Protein AF-U7P993-F1 (afdb_monomer_lite)

Structure (mmCIF, N/CA/C/O backbone):
data_AF-U7P993-F1
#
_entry.id   AF-U7P993-F1
#
loop_
_atom_site.group_PDB
_atom_site.id
_atom_site.type_symbol
_atom_site.label_atom_id
_atom_site.label_alt_id
_atom_site.label_comp_id
_atom_site.label_asym_id
_atom_site.label_entity_id
_atom_site.label_seq_id
_atom_s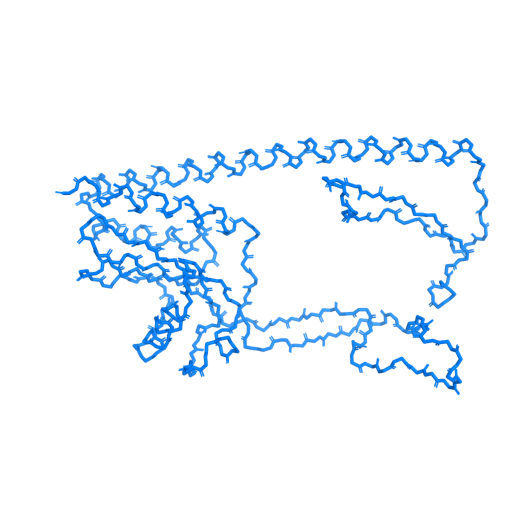ite.pdbx_PDB_ins_code
_atom_site.Cartn_x
_atom_site.Cartn_y
_atom_site.Cartn_z
_atom_site.occupancy
_atom_site.B_iso_or_equiv
_atom_site.auth_seq_id
_atom_site.auth_comp_id
_atom_site.auth_asym_id
_atom_site.auth_atom_id
_atom_site.pdbx_PDB_model_num
ATOM 1 N N . MET A 1 1 ? 17.058 -16.234 -29.313 1.00 62.31 1 MET A N 1
ATOM 2 C CA . MET A 1 1 ? 16.501 -15.032 -29.977 1.00 62.31 1 MET A CA 1
ATOM 3 C C . MET A 1 1 ? 15.860 -15.306 -31.339 1.00 62.31 1 MET A C 1
ATOM 5 O O . MET A 1 1 ? 15.025 -14.507 -31.740 1.00 62.31 1 MET A O 1
ATOM 9 N N . ALA A 1 2 ? 16.171 -16.419 -32.024 1.00 67.31 2 ALA A N 1
ATOM 10 C CA . ALA A 1 2 ? 15.581 -16.754 -33.329 1.00 67.31 2 ALA A CA 1
ATOM 11 C C . ALA A 1 2 ? 14.036 -16.749 -33.340 1.00 67.31 2 ALA A C 1
ATOM 13 O O . ALA A 1 2 ? 13.450 -16.190 -34.259 1.00 67.31 2 ALA A O 1
ATOM 14 N N . ASN A 1 3 ? 13.383 -17.243 -32.277 1.00 70.38 3 ASN A N 1
ATOM 15 C CA . ASN A 1 3 ? 11.916 -17.206 -32.131 1.00 70.38 3 ASN A CA 1
ATOM 16 C C . ASN A 1 3 ? 11.324 -15.778 -32.086 1.00 70.38 3 ASN A C 1
ATOM 18 O O . ASN A 1 3 ? 10.133 -15.614 -32.304 1.00 70.38 3 ASN A O 1
ATOM 22 N N . MET A 1 4 ? 12.137 -14.749 -31.810 1.00 72.81 4 MET A N 1
ATOM 23 C CA . MET A 1 4 ? 11.745 -13.328 -31.839 1.00 72.81 4 MET A CA 1
ATOM 24 C C . MET A 1 4 ? 12.150 -12.627 -33.148 1.00 72.81 4 MET A C 1
ATOM 26 O O . MET A 1 4 ? 11.989 -11.417 -33.270 1.00 72.81 4 MET A O 1
ATOM 30 N N . GLY A 1 5 ? 12.772 -13.338 -34.097 1.00 81.06 5 GLY A N 1
ATOM 31 C CA . GLY A 1 5 ? 13.334 -12.746 -35.317 1.00 81.06 5 GLY A CA 1
ATOM 32 C C . GLY A 1 5 ? 14.569 -11.859 -35.093 1.00 81.06 5 GLY A C 1
ATOM 33 O O . GLY A 1 5 ? 14.997 -11.153 -36.004 1.00 81.06 5 GLY A O 1
ATOM 34 N N . VAL A 1 6 ? 15.158 -11.871 -33.892 1.00 86.25 6 VAL A N 1
ATOM 35 C CA . VAL A 1 6 ? 16.318 -11.037 -33.545 1.00 86.25 6 VAL A CA 1
ATOM 36 C C . VAL A 1 6 ? 17.616 -11.768 -33.902 1.00 86.25 6 VAL A C 1
ATOM 38 O O . VAL A 1 6 ? 17.868 -12.875 -33.421 1.00 86.25 6 VAL A O 1
ATOM 41 N N . VAL A 1 7 ? 18.455 -11.130 -34.724 1.00 89.31 7 VAL A N 1
ATOM 42 C CA . VAL A 1 7 ? 19.709 -11.693 -35.273 1.00 89.31 7 VAL A CA 1
ATOM 43 C C . VAL A 1 7 ? 20.976 -11.105 -34.643 1.00 89.31 7 VAL A C 1
ATOM 45 O O . VAL A 1 7 ? 22.082 -11.566 -34.910 1.00 89.31 7 VAL A O 1
ATOM 48 N N . GLY A 1 8 ? 20.832 -10.094 -33.788 1.00 88.62 8 GLY A N 1
ATOM 49 C CA . GLY A 1 8 ? 21.903 -9.564 -32.949 1.00 88.62 8 GLY A CA 1
ATOM 50 C C . GLY A 1 8 ? 21.323 -8.774 -31.782 1.00 88.62 8 GLY A C 1
ATOM 51 O O . GLY A 1 8 ? 20.274 -8.149 -31.930 1.00 88.62 8 GLY A O 1
ATOM 52 N N . ALA A 1 9 ? 21.987 -8.799 -30.628 1.00 90.44 9 ALA A N 1
ATOM 53 C CA . ALA A 1 9 ? 21.578 -8.002 -29.478 1.00 90.44 9 ALA A CA 1
ATOM 54 C C . ALA A 1 9 ? 22.768 -7.516 -28.658 1.00 90.44 9 ALA A C 1
ATOM 56 O O . ALA A 1 9 ? 23.823 -8.150 -28.629 1.00 90.44 9 ALA A O 1
ATOM 57 N N . ILE A 1 10 ? 22.567 -6.382 -27.994 1.00 91.94 10 ILE A N 1
ATOM 58 C CA . ILE A 1 10 ? 23.474 -5.810 -27.000 1.00 91.94 10 ILE A CA 1
ATOM 59 C C . ILE A 1 10 ? 22.617 -5.391 -25.815 1.00 91.94 10 ILE A C 1
ATOM 61 O O . ILE A 1 10 ? 21.594 -4.739 -26.011 1.00 91.94 10 ILE A O 1
ATOM 65 N N . SER A 1 11 ? 23.054 -5.711 -24.603 1.00 92.56 11 SER A N 1
ATOM 66 C CA . SER A 1 11 ? 22.357 -5.318 -23.382 1.00 92.56 11 SER A CA 1
ATOM 67 C C . SER A 1 11 ? 23.296 -4.562 -22.454 1.00 92.56 11 SER A C 1
ATOM 69 O O . SER A 1 11 ? 24.445 -4.959 -22.267 1.00 92.56 11 SER A O 1
ATOM 71 N N . PHE A 1 12 ? 22.794 -3.479 -21.869 1.00 93.50 12 PHE A N 1
ATOM 72 C CA . PHE A 1 12 ? 23.490 -2.700 -20.853 1.00 93.50 12 PHE A CA 1
ATOM 73 C C . PHE A 1 12 ? 22.764 -2.860 -19.512 1.00 93.50 12 PHE A C 1
ATOM 75 O O . PHE A 1 12 ? 21.559 -2.594 -19.453 1.00 93.50 12 PHE A O 1
ATOM 82 N N . PRO A 1 13 ? 23.451 -3.294 -18.443 1.00 91.06 13 PRO A N 1
ATOM 83 C CA . PRO A 1 13 ? 22.846 -3.408 -17.124 1.00 91.06 13 PRO A CA 1
ATOM 84 C C . PRO A 1 13 ? 22.601 -2.039 -16.500 1.00 91.06 13 PRO A C 1
ATOM 86 O O . PRO A 1 13 ? 23.436 -1.142 -16.592 1.00 91.06 13 PRO A O 1
ATOM 89 N N . LEU A 1 14 ? 21.456 -1.906 -15.836 1.00 89.50 14 LEU A N 1
ATOM 90 C CA . LEU A 1 14 ? 21.142 -0.798 -14.945 1.00 89.50 14 LEU A CA 1
ATOM 91 C C . LEU A 1 14 ? 21.291 -1.296 -13.511 1.00 89.50 14 LEU A C 1
ATOM 93 O O . LEU A 1 14 ? 20.579 -2.214 -13.099 1.00 89.50 14 LEU A O 1
ATOM 97 N N . MET A 1 15 ? 22.204 -0.699 -12.749 1.00 85.88 15 MET A N 1
ATOM 98 C CA . MET A 1 15 ? 22.480 -1.115 -11.377 1.00 85.88 15 MET A CA 1
ATOM 99 C C . MET A 1 15 ? 21.834 -0.141 -10.382 1.00 85.88 15 MET A C 1
ATOM 101 O O . MET A 1 15 ? 21.796 1.071 -10.582 1.00 85.88 15 MET A O 1
ATOM 105 N N . THR A 1 16 ? 21.318 -0.649 -9.269 1.00 80.44 16 THR A N 1
ATOM 106 C CA . THR A 1 16 ? 20.854 0.168 -8.135 1.00 80.44 16 THR A CA 1
ATOM 107 C C . THR A 1 16 ? 21.278 -0.523 -6.851 1.00 80.44 16 THR A C 1
ATOM 109 O O . THR A 1 16 ? 21.033 -1.715 -6.704 1.00 80.44 16 THR A O 1
ATOM 112 N N . ALA A 1 17 ? 21.957 0.191 -5.946 1.00 80.31 17 ALA A N 1
ATOM 113 C CA . ALA A 1 17 ? 22.465 -0.369 -4.685 1.00 80.31 17 ALA A CA 1
ATOM 114 C C . ALA A 1 17 ? 23.205 -1.719 -4.860 1.00 80.31 17 ALA A C 1
ATOM 116 O O . ALA A 1 17 ? 22.974 -2.678 -4.130 1.00 80.31 17 ALA A O 1
ATOM 117 N N . ASN A 1 18 ? 24.074 -1.800 -5.876 1.00 83.06 18 ASN A N 1
ATOM 118 C CA . ASN A 1 18 ? 24.833 -3.003 -6.240 1.00 83.06 18 ASN A CA 1
ATOM 119 C C . ASN A 1 18 ? 23.986 -4.228 -6.662 1.00 83.06 18 ASN A C 1
ATOM 121 O O . ASN A 1 18 ? 24.484 -5.350 -6.682 1.00 83.06 18 ASN A O 1
ATOM 125 N N . ARG A 1 19 ? 22.717 -4.025 -7.036 1.00 86.00 19 ARG A N 1
ATOM 126 C CA . ARG A 1 19 ? 21.825 -5.047 -7.603 1.00 86.00 19 ARG A CA 1
ATOM 127 C C . ARG A 1 19 ? 21.421 -4.680 -9.029 1.00 86.00 19 ARG A C 1
ATOM 129 O O . ARG A 1 19 ? 21.311 -3.497 -9.354 1.00 86.00 19 ARG A O 1
ATOM 136 N N . LEU A 1 20 ? 21.198 -5.687 -9.876 1.00 88.50 20 LEU A N 1
ATOM 137 C CA . LEU A 1 20 ? 20.661 -5.487 -11.223 1.00 88.50 20 LEU A CA 1
ATOM 138 C C . LEU A 1 20 ? 19.201 -5.038 -11.108 1.00 88.50 20 LEU A C 1
ATOM 140 O O . LEU A 1 20 ? 18.340 -5.824 -10.727 1.00 88.50 20 LEU A O 1
ATOM 144 N N . ALA A 1 21 ? 18.940 -3.771 -11.416 1.00 87.06 21 ALA A N 1
ATOM 145 C CA . ALA A 1 21 ? 17.600 -3.189 -11.394 1.00 87.06 21 ALA A CA 1
ATOM 146 C C . ALA A 1 21 ? 16.870 -3.366 -12.732 1.00 87.06 21 ALA A C 1
ATOM 148 O O . ALA A 1 21 ? 15.646 -3.336 -12.783 1.00 87.06 21 ALA A O 1
ATOM 149 N N . GLY A 1 22 ? 17.617 -3.546 -13.824 1.00 89.69 22 GLY A N 1
ATOM 150 C CA . GLY A 1 22 ? 17.049 -3.759 -15.148 1.00 89.69 22 GLY A CA 1
ATOM 151 C C . GLY A 1 22 ? 18.107 -3.851 -16.240 1.00 89.69 22 GLY A C 1
ATOM 152 O O . GLY A 1 22 ? 19.308 -3.771 -15.981 1.00 89.69 22 GLY A O 1
ATOM 153 N N . LEU A 1 23 ? 17.649 -4.009 -17.481 1.00 92.69 23 LEU A N 1
ATOM 154 C CA . LEU A 1 23 ? 18.491 -4.091 -18.672 1.00 92.69 23 LEU A CA 1
ATOM 155 C C . LEU A 1 23 ? 17.955 -3.144 -19.747 1.00 92.69 23 LEU A C 1
ATOM 157 O O . LEU A 1 23 ? 16.769 -3.176 -20.067 1.00 92.69 23 LEU A O 1
ATOM 161 N N . ILE A 1 24 ? 18.838 -2.358 -20.361 1.00 92.44 24 ILE A N 1
ATOM 162 C CA . ILE A 1 24 ? 18.554 -1.706 -21.643 1.00 92.44 24 ILE A CA 1
ATOM 163 C C . ILE A 1 24 ? 19.040 -2.646 -22.739 1.00 92.44 24 ILE A C 1
ATOM 165 O O . ILE A 1 24 ? 20.246 -2.776 -22.951 1.00 92.44 24 ILE A O 1
ATOM 169 N N . SER A 1 25 ? 18.107 -3.302 -23.427 1.00 91.94 25 SER A N 1
ATOM 170 C CA . SER A 1 25 ? 18.410 -4.256 -24.498 1.00 91.94 25 SER A CA 1
ATOM 171 C C . SER A 1 25 ? 18.125 -3.650 -25.868 1.00 91.94 25 SER A C 1
ATOM 173 O O . SER A 1 25 ? 17.035 -3.151 -26.137 1.00 91.94 25 SER A O 1
ATOM 175 N N . LEU A 1 26 ? 19.119 -3.704 -26.747 1.00 91.12 26 LEU A N 1
ATOM 176 C CA . LEU A 1 26 ? 19.040 -3.288 -28.139 1.00 91.12 26 LEU A CA 1
ATOM 177 C C . LEU A 1 26 ? 18.961 -4.536 -29.010 1.00 91.12 26 LEU A C 1
ATOM 179 O O . LEU A 1 26 ? 19.873 -5.362 -28.981 1.00 91.12 26 LEU A O 1
ATOM 183 N N . HIS A 1 27 ? 17.903 -4.657 -29.807 1.00 91.69 27 HIS A N 1
ATOM 184 C CA . HIS A 1 27 ? 17.713 -5.767 -30.737 1.00 91.69 27 HIS A CA 1
ATOM 185 C C . HIS A 1 27 ? 17.925 -5.314 -32.180 1.00 91.69 27 HIS A C 1
ATOM 187 O O . HIS A 1 27 ? 17.464 -4.252 -32.597 1.00 91.69 27 HIS A O 1
ATOM 193 N N . ALA A 1 28 ? 18.608 -6.148 -32.956 1.00 90.38 28 ALA A N 1
ATOM 194 C CA . ALA A 1 28 ? 18.795 -5.969 -34.381 1.00 90.38 28 ALA A CA 1
ATOM 195 C C . ALA A 1 28 ? 18.085 -7.101 -35.129 1.00 90.38 28 ALA A C 1
ATOM 197 O O . ALA A 1 28 ? 18.407 -8.275 -34.952 1.00 90.38 28 ALA A O 1
ATOM 198 N N . TYR A 1 29 ? 17.140 -6.733 -35.994 1.00 88.94 29 TYR A N 1
ATOM 199 C CA . TYR A 1 29 ? 16.434 -7.652 -36.900 1.00 88.94 29 TYR A CA 1
ATOM 200 C C . TYR A 1 29 ? 17.193 -7.886 -38.216 1.00 88.94 29 TYR A C 1
ATOM 202 O O . TYR A 1 29 ? 16.798 -8.700 -39.043 1.00 88.94 29 TYR A O 1
ATOM 210 N N . ARG A 1 30 ? 18.309 -7.174 -38.417 1.00 90.44 30 ARG A N 1
ATOM 211 C CA . ARG A 1 30 ? 19.282 -7.409 -39.492 1.00 90.44 30 ARG A CA 1
ATOM 212 C C . ARG A 1 30 ? 20.693 -7.434 -38.901 1.00 90.44 30 ARG A C 1
ATOM 214 O O . ARG A 1 30 ? 20.927 -6.699 -37.937 1.00 90.44 30 ARG A O 1
ATOM 221 N N . PRO A 1 31 ? 21.634 -8.228 -39.449 1.00 88.81 31 PRO A N 1
ATOM 222 C CA . PRO A 1 31 ? 22.993 -8.286 -38.925 1.00 88.81 31 PRO A CA 1
ATOM 223 C C . PRO A 1 31 ? 23.626 -6.894 -38.907 1.00 88.81 31 PRO A C 1
ATOM 225 O O . PRO A 1 31 ? 23.718 -6.224 -39.935 1.00 88.81 31 PRO A O 1
ATOM 228 N N . ARG A 1 32 ? 24.054 -6.445 -37.726 1.00 89.81 32 ARG A N 1
ATOM 229 C CA . ARG A 1 32 ? 24.668 -5.130 -37.532 1.00 89.81 32 ARG A CA 1
ATOM 230 C C . ARG A 1 32 ? 25.850 -5.258 -36.585 1.00 89.81 32 ARG A C 1
ATOM 232 O O . ARG A 1 32 ? 25.690 -5.703 -35.454 1.00 89.81 32 ARG A O 1
ATOM 239 N N . ARG A 1 33 ? 27.036 -4.852 -37.043 1.00 88.50 33 ARG A N 1
ATOM 240 C CA . ARG A 1 33 ? 28.238 -4.762 -36.203 1.00 88.50 33 ARG A CA 1
ATOM 241 C C . ARG A 1 33 ? 28.432 -3.320 -35.751 1.00 88.50 33 ARG A C 1
ATOM 243 O O . ARG A 1 33 ? 28.351 -2.402 -36.562 1.00 88.50 33 ARG A O 1
ATOM 250 N N . LEU A 1 34 ? 28.686 -3.130 -34.460 1.00 89.44 34 LEU A N 1
ATOM 251 C CA . LEU A 1 34 ? 29.080 -1.840 -33.901 1.00 89.44 34 LEU A CA 1
ATOM 252 C C . LEU A 1 34 ? 30.575 -1.868 -33.596 1.00 89.44 34 LEU A C 1
ATOM 254 O O . LEU A 1 34 ? 31.077 -2.831 -33.019 1.00 89.44 34 LEU A O 1
ATOM 258 N N . ALA A 1 35 ? 31.283 -0.810 -33.981 1.00 94.81 35 ALA A N 1
ATOM 259 C CA . ALA A 1 35 ? 32.695 -0.672 -33.655 1.00 94.81 35 ALA A CA 1
ATOM 260 C C . ALA A 1 35 ? 32.880 -0.435 -32.138 1.00 94.81 35 ALA A C 1
ATOM 262 O O . ALA A 1 35 ? 32.029 0.216 -31.519 1.00 94.81 35 ALA A O 1
ATOM 263 N N . PRO A 1 36 ? 34.003 -0.868 -31.532 1.00 94.25 36 PRO A N 1
ATOM 264 C CA . PRO A 1 36 ? 34.261 -0.667 -30.103 1.00 94.25 36 PRO A CA 1
ATOM 265 C C . PRO A 1 36 ? 34.105 0.782 -29.594 1.00 94.25 36 PRO A C 1
ATOM 267 O O . PRO A 1 36 ? 33.584 0.965 -28.494 1.00 94.25 36 PRO A O 1
ATOM 270 N N . PRO A 1 37 ? 34.479 1.842 -30.346 1.00 96.62 37 PRO A N 1
ATOM 271 C CA . PRO A 1 37 ? 34.208 3.221 -29.928 1.00 96.62 37 PRO A CA 1
ATOM 272 C C . PRO A 1 37 ? 32.713 3.537 -29.786 1.00 96.62 37 PRO A C 1
ATOM 274 O O . PRO A 1 37 ? 32.322 4.199 -28.830 1.00 96.62 37 PRO A O 1
ATOM 277 N N . ALA A 1 38 ? 31.868 3.023 -30.684 1.00 93.94 38 ALA A N 1
ATOM 278 C CA . ALA A 1 38 ? 30.422 3.225 -30.614 1.00 93.94 38 ALA A CA 1
ATOM 279 C C . ALA A 1 38 ? 29.813 2.504 -29.402 1.00 93.94 38 ALA A C 1
ATOM 281 O O . ALA A 1 38 ? 28.959 3.065 -28.721 1.00 93.94 38 ALA A O 1
ATOM 282 N N . LEU A 1 39 ? 30.294 1.293 -29.089 1.00 92.88 39 LEU A N 1
ATOM 283 C CA . LEU A 1 39 ? 29.883 0.560 -27.886 1.00 92.88 39 LEU A CA 1
ATOM 284 C C . LEU A 1 39 ? 30.240 1.322 -26.604 1.00 92.88 39 LEU A C 1
ATOM 286 O O . LEU A 1 39 ? 29.399 1.433 -25.715 1.00 92.88 39 LEU A O 1
ATOM 290 N N . ARG A 1 40 ? 31.447 1.900 -26.531 1.00 94.38 40 ARG A N 1
ATOM 291 C CA . ARG A 1 40 ? 31.871 2.735 -25.394 1.00 94.38 40 ARG A CA 1
ATOM 292 C C . ARG A 1 40 ? 30.995 3.976 -25.233 1.00 94.38 40 ARG A C 1
ATOM 294 O O . ARG A 1 40 ? 30.493 4.223 -24.146 1.00 94.38 40 ARG A O 1
ATOM 301 N N . GLN A 1 41 ? 30.711 4.688 -26.324 1.00 95.31 41 GLN A N 1
ATOM 302 C CA . GLN A 1 41 ? 29.818 5.851 -26.280 1.00 95.31 41 GLN A CA 1
ATOM 303 C C . GLN A 1 41 ? 28.397 5.496 -25.822 1.00 95.31 41 GLN A C 1
ATOM 305 O O . GLN A 1 41 ? 27.764 6.280 -25.114 1.00 95.31 41 GLN A O 1
ATOM 310 N N . LEU A 1 42 ? 27.874 4.335 -26.230 1.00 94.19 42 LEU A N 1
ATOM 311 C CA . LEU A 1 42 ? 26.580 3.847 -25.753 1.00 94.19 42 LEU A CA 1
ATOM 312 C C . LEU A 1 42 ? 26.629 3.528 -24.256 1.00 94.19 42 LEU A C 1
ATOM 314 O O . LEU A 1 42 ? 25.748 3.979 -23.527 1.00 94.19 42 LEU A O 1
ATOM 318 N N . ALA A 1 43 ? 27.675 2.842 -23.789 1.00 92.38 43 ALA A N 1
ATOM 319 C CA . ALA A 1 43 ? 27.870 2.568 -22.367 1.00 92.38 43 ALA A CA 1
ATOM 320 C C . ALA A 1 43 ? 27.936 3.866 -21.537 1.00 92.38 43 ALA A C 1
ATOM 322 O O . ALA A 1 43 ? 27.255 3.978 -20.520 1.00 92.38 43 ALA A O 1
ATOM 323 N N . ASP A 1 44 ? 28.658 4.886 -22.010 1.00 94.75 44 ASP A N 1
ATOM 324 C CA . ASP A 1 44 ? 28.750 6.192 -21.341 1.00 94.75 44 ASP A CA 1
ATOM 325 C C . ASP A 1 44 ? 27.404 6.929 -21.297 1.00 94.75 44 ASP A C 1
ATOM 327 O O . ASP A 1 44 ? 27.084 7.620 -20.326 1.00 94.75 44 ASP A O 1
ATOM 331 N N . LYS A 1 45 ? 26.582 6.802 -22.346 1.00 94.75 45 LYS A N 1
ATOM 332 C CA . LYS A 1 45 ? 25.214 7.342 -22.350 1.00 94.75 45 LYS A CA 1
ATOM 333 C C . LYS A 1 45 ? 24.329 6.624 -21.335 1.00 94.75 45 LYS A C 1
ATOM 335 O O . LYS A 1 45 ? 23.635 7.302 -20.583 1.00 94.75 45 LYS A O 1
ATOM 340 N N . VAL A 1 46 ? 24.384 5.293 -21.283 1.00 93.19 46 VAL A N 1
ATOM 341 C CA . VAL A 1 46 ? 23.622 4.502 -20.305 1.00 93.19 46 VAL A CA 1
ATOM 342 C C . VAL A 1 46 ? 24.037 4.858 -18.880 1.00 93.19 46 VAL A C 1
ATOM 344 O O . VAL A 1 46 ? 23.173 5.105 -18.047 1.00 93.19 46 VAL A O 1
ATOM 347 N N . LYS A 1 47 ? 25.339 5.004 -18.616 1.00 91.00 47 LYS A N 1
ATOM 348 C CA . LYS A 1 47 ? 25.852 5.415 -17.303 1.00 91.00 47 LYS A CA 1
ATOM 349 C C . LYS A 1 47 ? 25.363 6.807 -16.885 1.00 91.00 47 LYS A C 1
ATOM 351 O O . LYS A 1 47 ? 24.995 7.014 -15.732 1.00 91.00 47 LYS A O 1
ATOM 356 N N . ARG A 1 48 ? 25.330 7.773 -17.812 1.00 92.75 48 ARG A N 1
ATOM 357 C CA . ARG A 1 48 ? 24.772 9.113 -17.538 1.00 92.75 48 ARG A CA 1
ATOM 358 C C . ARG A 1 48 ? 23.271 9.073 -17.272 1.00 92.75 48 ARG A C 1
ATOM 360 O O . ARG A 1 48 ? 22.807 9.746 -16.359 1.00 92.75 48 ARG A O 1
ATOM 367 N N . TYR A 1 49 ? 22.532 8.281 -18.045 1.00 91.75 49 TYR A N 1
ATOM 368 C CA . TYR A 1 49 ? 21.108 8.057 -17.806 1.00 91.75 49 TYR A CA 1
ATOM 369 C C . TYR A 1 49 ? 20.864 7.432 -16.427 1.00 91.75 49 TYR A C 1
ATOM 371 O O . TYR A 1 49 ? 19.995 7.890 -15.695 1.00 91.75 49 TYR A O 1
ATOM 379 N N . GLU A 1 50 ? 21.661 6.435 -16.041 1.00 89.75 50 GLU A N 1
ATOM 380 C CA . GLU A 1 50 ? 21.576 5.791 -14.730 1.00 89.75 50 GLU A CA 1
ATOM 381 C C . GLU A 1 50 ? 21.779 6.792 -13.586 1.00 89.75 50 GLU A C 1
ATOM 383 O O . GLU A 1 50 ? 21.005 6.776 -12.630 1.00 89.75 50 GLU A O 1
ATOM 388 N N . LEU A 1 51 ? 22.770 7.685 -13.697 1.00 89.81 51 LEU A N 1
ATOM 389 C CA . LEU A 1 51 ? 22.997 8.744 -12.711 1.00 89.81 51 LEU A CA 1
ATOM 390 C C . LEU A 1 51 ? 21.795 9.696 -12.624 1.00 89.81 51 LEU A C 1
ATOM 392 O O . LEU A 1 51 ? 21.258 9.902 -11.541 1.00 89.81 51 LEU A O 1
ATOM 396 N N . ALA A 1 52 ? 21.321 10.204 -13.765 1.00 91.69 52 ALA A N 1
ATOM 397 C CA . ALA A 1 52 ? 20.173 11.108 -13.806 1.00 91.69 52 ALA A CA 1
ATOM 398 C C . ALA A 1 52 ? 18.892 10.462 -13.247 1.00 91.69 52 ALA A C 1
ATOM 400 O O . ALA A 1 52 ? 18.130 11.114 -12.535 1.00 91.69 52 ALA A O 1
ATOM 401 N N . ARG A 1 53 ? 18.664 9.172 -13.530 1.00 89.69 53 ARG A N 1
ATOM 402 C CA . ARG A 1 53 ? 17.537 8.405 -12.982 1.00 89.69 53 ARG A CA 1
ATOM 403 C C . ARG A 1 53 ? 17.627 8.293 -11.461 1.00 89.69 53 ARG A C 1
ATOM 405 O O . ARG A 1 53 ? 16.623 8.505 -10.795 1.00 89.69 53 ARG A O 1
ATOM 412 N N . ARG A 1 54 ? 18.808 7.996 -10.906 1.00 87.38 54 ARG A N 1
ATOM 413 C CA . ARG A 1 54 ? 19.010 7.912 -9.446 1.00 87.38 54 ARG A CA 1
ATOM 414 C C . ARG A 1 54 ? 18.763 9.253 -8.756 1.00 87.38 54 ARG A C 1
ATOM 416 O O . ARG A 1 54 ? 18.106 9.287 -7.716 1.00 87.38 54 ARG A O 1
ATOM 423 N N . ASP A 1 55 ? 19.248 10.346 -9.342 1.00 90.62 55 ASP A N 1
ATOM 424 C CA . ASP A 1 55 ? 19.000 11.694 -8.821 1.00 90.62 55 ASP A CA 1
ATOM 425 C C . ASP A 1 55 ? 17.502 12.018 -8.839 1.00 90.62 55 ASP A C 1
ATOM 427 O O . ASP A 1 55 ? 16.959 12.530 -7.860 1.00 90.62 55 ASP A O 1
ATOM 431 N N . TYR A 1 56 ? 16.817 11.677 -9.934 1.00 91.00 56 TYR A N 1
ATOM 432 C CA . TYR A 1 56 ? 15.37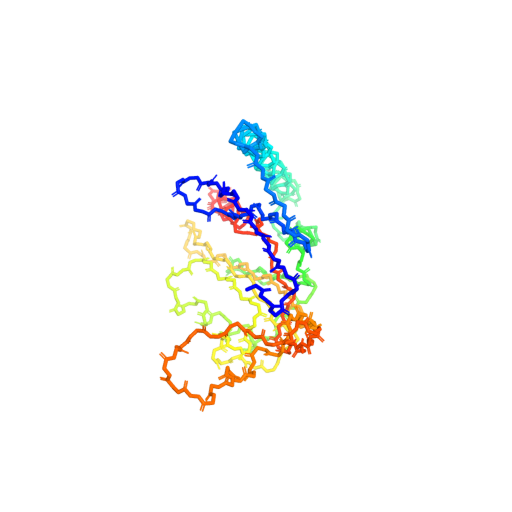2 11.844 -10.058 1.00 91.00 56 TYR A CA 1
ATOM 433 C C . TYR A 1 56 ? 14.602 11.018 -9.019 1.00 91.00 56 TYR A C 1
ATOM 435 O O . TYR A 1 56 ? 13.766 11.569 -8.311 1.00 91.00 56 TYR A O 1
ATOM 443 N N . GLU A 1 57 ? 14.918 9.732 -8.862 1.00 88.44 57 GLU A N 1
ATOM 444 C CA . GLU A 1 57 ? 14.287 8.855 -7.864 1.00 88.44 57 GLU A CA 1
ATOM 445 C C . GLU A 1 57 ? 14.502 9.350 -6.434 1.00 88.44 57 GLU A C 1
ATOM 447 O O . GLU A 1 57 ? 13.589 9.288 -5.612 1.00 88.44 57 GLU A O 1
ATOM 452 N N . THR A 1 58 ? 15.689 9.885 -6.141 1.00 89.69 58 THR A N 1
ATOM 453 C CA . THR A 1 58 ? 15.987 10.473 -4.832 1.00 89.69 58 THR A CA 1
ATOM 454 C C . THR A 1 58 ? 15.108 11.693 -4.570 1.00 89.69 58 THR A C 1
ATOM 456 O O . THR A 1 58 ? 14.490 11.771 -3.509 1.00 89.69 58 THR A O 1
ATOM 459 N N . ARG A 1 59 ? 14.984 12.608 -5.543 1.00 93.00 59 ARG A N 1
ATOM 460 C CA . ARG A 1 59 ? 14.097 13.779 -5.426 1.00 93.00 59 ARG A CA 1
ATOM 461 C C . ARG A 1 59 ? 12.635 13.374 -5.281 1.00 93.00 59 ARG A C 1
ATOM 463 O O . ARG A 1 59 ? 11.976 13.851 -4.371 1.00 93.00 59 ARG A O 1
ATOM 470 N N . GLN A 1 60 ? 12.158 12.442 -6.104 1.00 91.00 60 GLN A N 1
ATOM 471 C CA . GLN A 1 60 ? 10.790 11.925 -6.015 1.00 91.00 60 GLN A CA 1
ATOM 472 C C . GLN A 1 60 ? 10.501 11.300 -4.648 1.00 91.00 60 GLN A C 1
ATOM 474 O O . GLN A 1 60 ? 9.422 11.489 -4.095 1.00 91.00 60 GLN A O 1
ATOM 479 N N . ARG A 1 61 ? 11.467 10.578 -4.067 1.00 89.12 61 ARG A N 1
ATOM 480 C CA . ARG A 1 61 ? 11.322 10.010 -2.723 1.00 89.12 61 ARG A CA 1
ATOM 481 C C . ARG A 1 61 ? 11.266 11.091 -1.640 1.00 89.12 61 ARG A C 1
ATOM 483 O O . ARG A 1 61 ? 10.480 10.944 -0.705 1.00 89.12 61 ARG A O 1
ATOM 490 N N . MET A 1 62 ? 12.080 12.143 -1.751 1.00 91.44 62 MET A N 1
ATOM 491 C CA . MET A 1 62 ? 12.040 13.291 -0.834 1.00 91.44 62 MET A CA 1
ATOM 492 C C . MET A 1 62 ? 10.696 14.019 -0.932 1.00 91.44 62 MET A C 1
ATOM 494 O O . MET A 1 62 ? 9.988 14.107 0.061 1.00 91.44 62 MET A O 1
ATOM 498 N N . GLU A 1 63 ? 10.279 14.399 -2.142 1.00 94.31 63 GLU A N 1
ATOM 499 C CA . GLU A 1 63 ? 8.989 15.055 -2.403 1.00 94.31 63 GLU A CA 1
ATOM 500 C C . GLU A 1 63 ? 7.801 14.224 -1.899 1.00 94.31 63 GLU A C 1
ATOM 502 O O . GLU A 1 63 ? 6.853 14.761 -1.320 1.00 94.31 63 GLU A O 1
ATOM 507 N N . LEU A 1 64 ? 7.848 12.901 -2.091 1.00 91.38 64 LEU A N 1
ATOM 508 C CA . LEU A 1 64 ? 6.837 11.986 -1.573 1.00 91.38 64 LEU A CA 1
ATOM 509 C C . LEU A 1 64 ? 6.804 11.991 -0.041 1.00 91.38 64 LEU A C 1
ATOM 511 O O . LEU A 1 64 ? 5.719 12.027 0.534 1.00 91.38 64 LEU A O 1
ATOM 515 N N . THR A 1 65 ? 7.968 11.942 0.609 1.00 91.69 65 THR A N 1
ATOM 516 C CA . THR A 1 65 ? 8.067 11.924 2.077 1.00 91.69 65 THR A CA 1
ATOM 517 C C . THR A 1 65 ? 7.542 13.234 2.663 1.00 91.69 65 THR A C 1
ATOM 519 O O . THR A 1 65 ? 6.662 13.189 3.518 1.00 91.69 65 THR A O 1
ATOM 522 N N . ASP A 1 66 ? 7.968 14.376 2.118 1.00 93.56 66 ASP A N 1
ATOM 523 C CA . ASP A 1 66 ? 7.505 15.708 2.529 1.00 93.56 66 ASP A CA 1
ATOM 524 C C . ASP A 1 66 ? 5.991 15.869 2.315 1.00 93.56 66 ASP A C 1
ATOM 526 O O . ASP A 1 66 ? 5.275 16.454 3.130 1.00 93.56 66 ASP A O 1
ATOM 530 N N . THR A 1 67 ? 5.469 15.325 1.210 1.00 94.31 67 THR A N 1
ATOM 531 C CA . THR A 1 67 ? 4.030 15.356 0.917 1.00 94.31 67 THR A CA 1
ATOM 532 C C . THR A 1 67 ? 3.235 14.515 1.907 1.00 94.31 67 THR A C 1
ATOM 534 O O . THR A 1 67 ? 2.192 14.976 2.374 1.00 94.31 67 THR A O 1
ATOM 537 N N . ILE A 1 68 ? 3.703 13.302 2.216 1.00 93.94 68 ILE A N 1
ATOM 538 C CA . ILE A 1 68 ? 3.080 12.434 3.221 1.00 93.94 68 ILE A CA 1
ATOM 539 C C . ILE A 1 68 ? 3.087 13.152 4.569 1.00 93.94 68 ILE A C 1
ATOM 541 O O . ILE A 1 68 ? 2.033 13.293 5.177 1.00 93.94 68 ILE A O 1
ATOM 545 N N . GLU A 1 69 ? 4.234 13.674 4.996 1.00 92.19 69 GLU A N 1
ATOM 546 C CA . GLU A 1 69 ? 4.369 14.390 6.263 1.00 92.19 69 GLU A CA 1
ATOM 547 C C . GLU A 1 69 ? 3.367 15.540 6.382 1.00 92.19 69 GLU A C 1
ATOM 549 O O . GLU A 1 69 ? 2.517 15.531 7.269 1.00 92.19 69 GLU A O 1
ATOM 554 N N . ARG A 1 70 ? 3.357 16.454 5.408 1.00 94.50 70 ARG A N 1
ATOM 555 C CA . ARG A 1 70 ? 2.451 17.606 5.414 1.00 94.50 70 ARG A CA 1
ATOM 556 C C . ARG A 1 70 ? 0.972 17.215 5.452 1.00 94.50 70 ARG A C 1
ATOM 558 O O . ARG A 1 70 ? 0.186 17.902 6.101 1.00 94.50 70 ARG A O 1
ATOM 565 N N . ARG A 1 71 ? 0.567 16.172 4.715 1.00 94.06 71 ARG A N 1
ATOM 566 C CA . ARG A 1 71 ? -0.836 15.722 4.680 1.00 94.06 71 ARG A CA 1
ATOM 567 C C . ARG A 1 71 ? -1.256 15.112 6.010 1.00 94.06 71 ARG A C 1
ATOM 569 O O . ARG A 1 71 ? -2.312 15.454 6.523 1.00 94.06 71 ARG A O 1
ATOM 576 N N . PHE A 1 72 ? -0.415 14.254 6.572 1.00 93.50 72 PHE A N 1
ATOM 577 C CA . PHE A 1 72 ? -0.683 13.602 7.846 1.00 93.50 72 PHE A CA 1
ATOM 578 C C . PHE A 1 72 ? -0.679 14.598 9.018 1.00 93.50 72 PHE A C 1
ATOM 580 O O . PHE A 1 72 ? -1.566 14.539 9.862 1.00 93.50 72 PHE A O 1
ATOM 587 N N . ASP A 1 73 ? 0.232 15.574 9.028 1.00 91.62 73 ASP A N 1
ATOM 588 C CA . ASP A 1 73 ? 0.270 16.625 10.055 1.00 91.62 73 ASP A CA 1
ATOM 589 C C . ASP A 1 73 ? -0.917 17.603 9.942 1.00 91.62 73 ASP A C 1
ATOM 591 O O . ASP A 1 73 ? -1.328 18.214 10.928 1.00 91.62 73 ASP A O 1
ATOM 595 N N . ALA A 1 74 ? -1.467 17.806 8.739 1.00 92.19 74 ALA A N 1
ATOM 596 C CA . ALA A 1 74 ? -2.702 18.571 8.565 1.00 92.19 74 ALA A CA 1
ATOM 597 C C . ALA A 1 74 ? -3.894 17.832 9.187 1.00 92.19 74 ALA A C 1
ATOM 599 O O . ALA A 1 74 ? -4.636 18.428 9.959 1.00 92.19 74 ALA A O 1
ATOM 600 N N . MET A 1 75 ? -4.018 16.527 8.935 1.00 90.50 75 MET A N 1
ATOM 601 C CA . MET A 1 75 ? -5.089 15.728 9.536 1.00 90.50 75 MET A CA 1
ATOM 602 C C . MET A 1 75 ? -4.938 15.568 11.045 1.00 90.50 75 MET A C 1
ATOM 604 O O . MET A 1 75 ? -5.930 15.565 11.759 1.00 90.50 75 MET A O 1
ATOM 608 N N . SER A 1 76 ? -3.706 15.478 11.550 1.00 89.69 76 SER A N 1
ATOM 609 C CA . SER A 1 76 ? -3.467 15.442 12.993 1.00 89.69 76 SER A CA 1
ATOM 610 C C . SER A 1 76 ? -3.975 16.708 13.689 1.00 89.69 76 SER A C 1
ATOM 612 O O . SER A 1 76 ? -4.477 16.622 14.803 1.00 89.69 76 SER A O 1
ATOM 614 N N . ARG A 1 77 ? -3.848 17.874 13.042 1.00 90.56 77 ARG A N 1
ATOM 615 C CA . ARG A 1 77 ? -4.374 19.143 13.562 1.00 90.56 77 ARG A CA 1
ATOM 616 C C . ARG A 1 77 ? -5.893 19.206 13.505 1.00 90.56 77 ARG A C 1
ATOM 618 O O . ARG A 1 77 ? -6.483 19.635 14.481 1.00 90.56 77 ARG A O 1
ATOM 625 N N . GLU A 1 78 ? -6.505 18.697 12.437 1.00 90.56 78 GLU A N 1
ATOM 626 C CA . GLU A 1 78 ? -7.969 18.598 12.326 1.00 90.56 78 GLU A CA 1
ATOM 627 C C . GLU A 1 78 ? -8.581 17.851 13.523 1.00 90.56 78 GLU A C 1
ATOM 629 O O . GLU A 1 78 ? -9.553 18.312 14.105 1.00 90.56 78 GLU A O 1
ATOM 634 N N . VAL A 1 79 ? -7.981 16.727 13.941 1.00 89.19 79 VAL A N 1
ATOM 635 C CA . VAL A 1 79 ? -8.454 15.961 15.112 1.00 89.19 79 VAL A CA 1
ATOM 636 C C . VAL A 1 79 ? -8.422 16.801 16.391 1.00 89.19 79 VAL A C 1
ATOM 638 O O . VAL A 1 79 ? -9.337 16.714 17.205 1.00 89.19 79 VAL A O 1
ATOM 641 N N . ILE A 1 80 ? -7.379 17.614 16.568 1.00 88.56 80 ILE A N 1
ATOM 642 C CA . ILE A 1 80 ? -7.229 18.495 17.732 1.00 88.56 80 ILE A CA 1
ATOM 643 C C . ILE A 1 80 ? -8.245 19.644 17.664 1.00 88.56 80 ILE A C 1
ATOM 645 O O . ILE A 1 80 ? -8.901 19.938 18.662 1.00 88.56 80 ILE A O 1
ATOM 649 N N . ASP A 1 81 ? -8.392 20.269 16.496 1.00 91.75 81 ASP A N 1
ATOM 650 C CA . ASP A 1 81 ? -9.248 21.440 16.285 1.00 91.75 81 ASP A CA 1
ATOM 651 C C . ASP A 1 81 ? -10.745 21.099 16.423 1.00 91.75 81 ASP A C 1
ATOM 653 O O . ASP A 1 81 ? -11.502 21.886 16.991 1.00 91.75 81 ASP A O 1
ATOM 657 N N . GLU A 1 82 ? -11.165 19.911 15.973 1.00 91.38 82 GLU A N 1
ATOM 658 C CA . GLU A 1 82 ? -12.538 19.393 16.125 1.00 91.38 82 GLU A CA 1
ATOM 659 C C . GLU A 1 82 ? -12.816 18.822 17.533 1.00 91.38 82 GLU A C 1
ATOM 661 O O . GLU A 1 82 ? -13.949 18.463 17.854 1.00 91.38 82 GLU A O 1
ATOM 666 N N . GLY A 1 83 ? -11.803 18.758 18.406 1.00 88.06 83 GLY A N 1
ATOM 667 C CA . GLY A 1 83 ? -11.959 18.336 19.801 1.00 88.06 83 GLY A CA 1
ATOM 668 C C . GLY A 1 83 ? -11.991 16.821 20.018 1.00 88.06 83 GLY A C 1
ATOM 669 O O . GLY A 1 83 ? -12.540 16.368 21.021 1.00 88.06 83 GLY A O 1
ATOM 670 N N . GLY A 1 84 ? -11.412 16.039 19.105 1.00 87.25 84 GLY A N 1
ATOM 671 C CA . GLY A 1 84 ? -11.234 14.597 19.259 1.00 87.25 84 GLY A CA 1
ATOM 672 C C . GLY A 1 84 ? -11.534 13.791 17.997 1.00 87.25 84 GLY A C 1
ATOM 673 O O . GLY A 1 84 ? -12.088 14.282 17.011 1.00 87.25 84 GLY A O 1
ATOM 674 N N . LEU A 1 85 ? -11.168 12.506 18.039 1.00 87.56 85 LEU A N 1
ATOM 675 C CA . LEU A 1 85 ? -11.319 11.583 16.912 1.00 87.56 85 LEU A CA 1
ATOM 676 C C . LEU A 1 85 ? -12.784 11.392 16.502 1.00 87.56 85 LEU A C 1
ATOM 678 O O . LEU A 1 85 ? -13.073 11.378 15.309 1.00 87.56 85 LEU A O 1
ATOM 682 N N . GLU A 1 86 ? -13.697 11.271 17.469 1.00 90.62 86 GLU A N 1
ATOM 683 C CA . GLU A 1 86 ? -15.126 11.061 17.209 1.00 90.62 86 GLU A CA 1
ATOM 684 C C . GLU A 1 86 ? -15.727 12.216 16.392 1.00 90.62 86 GLU A C 1
ATOM 686 O O . GLU A 1 86 ? -16.390 11.980 15.380 1.00 90.62 86 GLU A O 1
ATOM 691 N N . ALA A 1 87 ? -15.434 13.462 16.777 1.00 92.06 87 ALA A N 1
ATOM 692 C CA . ALA A 1 87 ? -15.917 14.654 16.082 1.00 92.06 87 ALA A CA 1
ATOM 693 C C . ALA A 1 87 ? -15.293 14.803 14.683 1.00 92.06 87 ALA A C 1
ATOM 695 O O . ALA A 1 87 ? -15.994 15.102 13.715 1.00 92.06 87 ALA A O 1
ATOM 696 N N . ALA A 1 88 ? -13.993 14.518 14.551 1.00 93.44 88 ALA A N 1
ATOM 697 C CA . ALA A 1 88 ? -13.272 14.610 13.282 1.00 93.44 88 ALA A CA 1
ATOM 698 C C . ALA A 1 88 ? -13.522 13.422 12.329 1.00 93.44 88 ALA A C 1
ATOM 700 O O . ALA A 1 88 ? -13.158 13.492 11.147 1.00 93.44 88 ALA A O 1
ATOM 701 N N . TRP A 1 89 ? -14.115 12.317 12.806 1.00 94.81 89 TRP A N 1
ATOM 702 C CA . TRP A 1 89 ? -14.197 11.053 12.064 1.00 94.81 89 TRP A CA 1
ATOM 703 C C . TRP A 1 89 ? -14.780 11.179 10.648 1.00 94.81 89 TRP A C 1
ATOM 705 O O . TRP A 1 89 ? -14.175 10.621 9.729 1.00 94.81 89 TRP A O 1
ATOM 715 N N . PRO A 1 90 ? -15.877 11.924 10.391 1.00 94.94 90 PRO A N 1
ATOM 716 C CA . PRO A 1 90 ? -16.425 12.041 9.037 1.00 94.94 90 PRO A CA 1
ATOM 717 C C . PRO A 1 90 ? -15.419 12.579 8.003 1.00 94.94 90 PRO A C 1
ATOM 719 O O . PRO A 1 90 ? -15.450 12.183 6.835 1.00 94.94 90 PRO A O 1
ATOM 722 N N . ASN A 1 91 ? -14.506 13.461 8.425 1.00 95.38 91 ASN A N 1
ATOM 723 C CA . ASN A 1 91 ? -13.445 13.998 7.571 1.00 95.38 91 ASN A CA 1
ATOM 724 C C . ASN A 1 91 ? -12.247 13.041 7.511 1.00 95.38 91 ASN A C 1
ATOM 726 O O . ASN A 1 91 ? -11.726 12.766 6.426 1.00 95.38 91 ASN A O 1
ATOM 730 N N . ILE A 1 92 ? -11.839 12.491 8.658 1.00 94.75 92 ILE A N 1
ATOM 731 C CA . ILE A 1 92 ? -10.699 11.571 8.782 1.00 94.75 92 ILE A CA 1
ATOM 732 C C . ILE A 1 92 ? -10.935 10.275 8.002 1.00 94.75 92 ILE A C 1
ATOM 734 O O . ILE A 1 92 ? -10.066 9.860 7.235 1.00 94.75 92 ILE A O 1
ATOM 738 N N . GLY A 1 93 ? -12.109 9.658 8.143 1.00 96.38 93 GLY A N 1
ATOM 739 C CA . GLY A 1 93 ? -12.474 8.422 7.455 1.00 96.38 93 GLY A CA 1
ATOM 740 C C . GLY A 1 93 ? -12.441 8.586 5.935 1.00 96.38 93 GLY A C 1
ATOM 741 O O . GLY A 1 93 ? -11.779 7.817 5.230 1.00 96.38 93 GLY A O 1
ATOM 742 N N . ARG A 1 94 ? -13.063 9.654 5.416 1.00 97.31 94 ARG A N 1
ATOM 743 C CA . ARG A 1 94 ? -13.000 9.995 3.986 1.00 97.31 94 ARG A CA 1
ATOM 744 C C . ARG A 1 94 ? -11.564 10.214 3.517 1.00 97.31 94 ARG A C 1
ATOM 746 O O . ARG A 1 94 ? -11.163 9.646 2.501 1.00 97.31 94 ARG A O 1
ATOM 753 N N . TRP A 1 95 ? -10.790 11.005 4.257 1.00 96.88 95 TRP A N 1
ATOM 754 C CA . TRP A 1 95 ? -9.404 11.289 3.904 1.00 96.88 95 TRP A CA 1
ATOM 755 C C . TRP A 1 95 ? -8.544 10.020 3.886 1.00 96.88 95 TRP A C 1
ATOM 757 O O . TRP A 1 95 ? -7.790 9.820 2.937 1.00 96.88 95 TRP A O 1
ATOM 767 N N . LEU A 1 96 ? -8.684 9.122 4.868 1.00 96.56 96 LEU A N 1
ATOM 768 C CA . LEU A 1 96 ? -7.958 7.847 4.906 1.00 96.56 96 LEU A CA 1
ATOM 769 C C . LEU A 1 96 ? -8.281 6.980 3.687 1.00 96.56 96 LEU A C 1
ATOM 771 O O . LEU A 1 96 ? -7.370 6.416 3.072 1.00 96.56 96 LEU A O 1
ATOM 775 N N . ARG A 1 97 ? -9.555 6.909 3.283 1.00 97.12 97 ARG A N 1
ATOM 776 C CA . ARG A 1 97 ? -9.931 6.194 2.058 1.00 97.12 97 ARG A CA 1
ATOM 777 C C . ARG A 1 97 ? -9.264 6.782 0.825 1.00 97.12 97 ARG A C 1
ATOM 779 O O . ARG A 1 97 ? -8.698 6.036 0.030 1.00 97.12 97 ARG A O 1
ATOM 786 N N . GLU A 1 98 ? -9.288 8.098 0.667 1.00 96.19 98 GLU A N 1
ATOM 787 C CA . GLU A 1 98 ? -8.666 8.768 -0.479 1.00 96.19 98 GLU A CA 1
ATOM 788 C C . GLU A 1 98 ? -7.137 8.614 -0.471 1.00 96.19 98 GLU A C 1
ATOM 790 O O . GLU A 1 98 ? -6.534 8.268 -1.490 1.00 96.19 98 GLU A O 1
ATOM 795 N N . GLU A 1 99 ? -6.501 8.797 0.686 1.00 95.50 99 GLU A N 1
ATOM 796 C CA . GLU A 1 99 ? -5.049 8.760 0.850 1.00 95.50 99 GLU A CA 1
ATOM 797 C C . GLU A 1 99 ? -4.477 7.359 0.576 1.00 95.50 99 GLU A C 1
ATOM 799 O O . GLU A 1 99 ? -3.402 7.234 -0.021 1.00 95.50 99 GLU A O 1
ATOM 804 N N . PHE A 1 100 ? -5.198 6.295 0.934 1.00 96.38 100 PHE A N 1
ATOM 805 C CA . PHE A 1 100 ? -4.798 4.908 0.664 1.00 96.38 100 PHE A CA 1
ATOM 806 C C . PHE A 1 100 ? -5.450 4.307 -0.590 1.00 96.38 100 PHE A C 1
ATOM 808 O O . PHE A 1 100 ? -5.183 3.151 -0.938 1.00 96.38 100 PHE A O 1
ATOM 815 N N . ALA A 1 101 ? -6.271 5.085 -1.303 1.00 96.62 101 ALA A N 1
ATOM 816 C CA . ALA A 1 101 ? -7.116 4.607 -2.394 1.00 96.62 101 ALA A CA 1
ATOM 817 C C . ALA A 1 101 ? -7.899 3.339 -1.991 1.00 96.62 101 ALA A C 1
ATOM 819 O O . ALA A 1 101 ? -7.881 2.334 -2.703 1.00 96.62 101 ALA A O 1
ATOM 820 N N . ALA A 1 102 ? -8.499 3.356 -0.805 1.00 98.06 102 ALA A N 1
ATOM 821 C CA . ALA A 1 102 ? -9.338 2.290 -0.276 1.00 98.06 102 ALA A CA 1
ATOM 822 C C . ALA A 1 102 ? -10.817 2.567 -0.584 1.00 98.06 102 ALA A C 1
ATOM 824 O O . ALA A 1 102 ? -11.241 3.714 -0.729 1.00 98.06 102 ALA A O 1
ATOM 825 N N . ASP A 1 103 ? -11.610 1.504 -0.666 1.00 98.31 103 ASP A N 1
ATOM 826 C CA . ASP A 1 103 ? -13.063 1.602 -0.845 1.00 98.31 103 ASP A CA 1
ATOM 827 C C . ASP A 1 103 ? -13.785 1.771 0.498 1.00 98.31 103 ASP A C 1
ATOM 829 O O . ASP A 1 103 ? -14.963 2.127 0.540 1.00 98.31 103 ASP A O 1
ATOM 833 N N . GLY A 1 104 ? -13.058 1.536 1.589 1.00 98.31 104 GLY A N 1
ATOM 834 C CA . GLY A 1 104 ? -13.568 1.434 2.937 1.00 98.31 104 GLY A CA 1
ATOM 835 C C . GLY A 1 104 ? -12.492 1.638 3.989 1.00 98.31 104 GLY A C 1
ATOM 836 O O . GLY A 1 104 ? -11.329 1.304 3.751 1.00 98.31 104 GLY A O 1
ATOM 837 N N . VAL A 1 105 ? -12.870 2.166 5.144 1.00 98.44 105 VAL A N 1
ATOM 838 C CA . VAL A 1 105 ? -12.012 2.234 6.326 1.00 98.44 105 VAL A CA 1
ATOM 839 C C . VAL A 1 105 ? -12.821 1.908 7.572 1.00 98.44 105 VAL A C 1
ATOM 841 O O . VAL A 1 105 ? -13.962 2.345 7.711 1.00 98.44 105 VAL A O 1
ATOM 844 N N . MET A 1 106 ? -12.214 1.148 8.474 1.00 98.00 106 MET A N 1
ATOM 845 C CA . MET A 1 106 ? -12.707 0.886 9.818 1.00 98.00 106 MET A CA 1
ATOM 846 C C . MET A 1 106 ? -11.585 1.190 10.809 1.00 98.00 106 MET A C 1
ATOM 848 O O . MET A 1 106 ? -10.423 0.870 10.546 1.00 98.00 106 MET A O 1
ATOM 852 N N . LEU A 1 107 ? -11.924 1.815 11.928 1.00 96.00 107 LEU A N 1
ATOM 853 C CA . LEU A 1 107 ? -11.001 2.114 13.014 1.00 96.00 107 LEU A CA 1
ATOM 854 C C . LEU A 1 107 ? -11.637 1.673 14.328 1.00 96.00 107 LEU A C 1
ATOM 856 O O . LEU A 1 107 ? -12.716 2.143 14.669 1.00 96.00 107 LEU A O 1
ATOM 860 N N . ASP A 1 108 ? -10.970 0.778 15.041 1.00 94.25 108 ASP A N 1
ATOM 861 C CA . ASP A 1 108 ? -11.323 0.371 16.402 1.00 94.25 108 ASP A CA 1
ATOM 862 C C . ASP A 1 108 ? -10.280 0.962 17.355 1.00 94.25 108 ASP A C 1
ATOM 864 O O . ASP A 1 108 ? -9.094 0.647 17.239 1.00 94.25 108 ASP A O 1
ATOM 868 N N . ASP A 1 109 ? -10.698 1.867 18.238 1.00 89.62 109 ASP A N 1
ATOM 869 C CA . ASP A 1 109 ? -9.841 2.529 19.235 1.00 89.62 109 ASP A CA 1
ATOM 870 C C . ASP A 1 109 ? -9.929 1.893 20.636 1.00 89.62 109 ASP A C 1
ATOM 872 O O . ASP A 1 109 ? -9.413 2.436 21.620 1.00 89.62 109 ASP A O 1
ATOM 876 N N . GLY A 1 110 ? -10.591 0.737 20.736 1.00 87.88 110 GLY A N 1
ATOM 877 C CA . GLY A 1 110 ? -10.875 0.038 21.984 1.00 87.88 110 GLY A CA 1
ATOM 878 C C . GLY A 1 110 ? -12.046 0.615 22.787 1.00 87.88 110 GLY A C 1
ATOM 879 O O . GLY A 1 110 ? -12.434 0.003 23.783 1.00 87.88 110 GLY A O 1
ATOM 880 N N . LEU A 1 111 ? -12.613 1.758 22.386 1.00 87.19 111 LEU A N 1
ATOM 881 C CA . LEU A 1 111 ? -13.827 2.349 22.965 1.00 87.19 111 LEU A CA 1
ATOM 882 C C . LEU A 1 111 ? -15.008 2.286 21.992 1.00 87.19 111 LEU A C 1
ATOM 884 O O . LEU A 1 111 ? -16.150 2.115 22.420 1.00 87.19 111 LEU A O 1
ATOM 888 N N . GLY A 1 112 ? -14.736 2.397 20.695 1.00 89.75 112 GLY A N 1
ATOM 889 C CA . GLY A 1 112 ? -15.730 2.376 19.638 1.00 8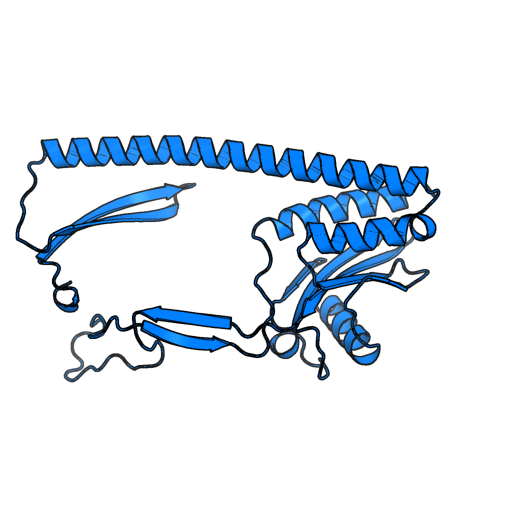9.75 112 GLY A CA 1
ATOM 890 C C . GLY A 1 112 ? -15.159 1.918 18.300 1.00 89.75 112 GLY A C 1
ATOM 891 O O . GLY A 1 112 ? -13.956 1.957 18.047 1.00 89.75 112 GLY A O 1
ATOM 892 N N . LEU A 1 113 ? -16.071 1.484 17.429 1.00 94.81 113 LEU A N 1
ATOM 893 C CA . LEU A 1 113 ? -15.776 1.134 16.047 1.00 94.81 113 LEU A CA 1
ATOM 894 C C . LEU A 1 113 ? -16.320 2.225 15.130 1.00 94.81 113 LEU A C 1
ATOM 896 O O . LEU A 1 113 ? -17.533 2.403 15.002 1.00 94.81 113 LEU A O 1
ATOM 900 N N . TYR A 1 114 ? -15.417 2.910 14.446 1.00 96.19 114 TYR A N 1
ATOM 901 C CA . TYR A 1 114 ? -15.748 3.897 13.436 1.00 96.19 114 TYR A CA 1
ATOM 902 C C . TYR A 1 114 ? -15.597 3.288 12.047 1.00 96.19 114 TYR A C 1
ATOM 904 O O . TYR A 1 114 ? -14.693 2.490 11.799 1.00 96.19 114 TYR A O 1
ATOM 912 N N . SER A 1 115 ? -16.468 3.666 11.115 1.00 97.56 115 SER A N 1
ATOM 913 C CA . SER A 1 115 ? -16.381 3.214 9.726 1.00 97.56 115 SER A CA 1
ATOM 914 C C . SER A 1 115 ? -16.753 4.319 8.741 1.00 97.56 115 SER A C 1
ATOM 916 O O . SER A 1 115 ? -17.517 5.229 9.065 1.00 97.56 115 SER A O 1
ATOM 918 N N . ASP A 1 116 ? -16.176 4.262 7.543 1.00 98.06 116 ASP A N 1
ATOM 919 C CA . ASP A 1 116 ? -16.565 5.082 6.394 1.00 98.06 116 ASP A CA 1
ATOM 920 C C . ASP A 1 116 ? -16.373 4.256 5.109 1.00 98.06 116 ASP A C 1
ATOM 922 O O . ASP A 1 116 ? -15.309 3.678 4.879 1.00 98.06 116 ASP A O 1
ATOM 926 N N . GLY A 1 117 ? -17.407 4.180 4.266 1.00 97.88 117 GLY A N 1
ATOM 927 C CA . GLY A 1 117 ? -17.398 3.393 3.029 1.00 97.88 117 GLY A CA 1
ATOM 928 C C . GLY A 1 117 ? -17.618 1.889 3.241 1.00 97.88 117 GLY A C 1
ATOM 929 O O . GLY A 1 117 ? -18.427 1.472 4.072 1.00 97.88 117 GLY A O 1
ATOM 930 N N . LEU A 1 118 ? -16.935 1.073 2.431 1.00 98.12 118 LEU A N 1
ATOM 931 C CA . LEU A 1 118 ? -16.982 -0.389 2.524 1.00 98.12 118 LEU A CA 1
ATOM 932 C C . LEU A 1 118 ? -16.456 -0.861 3.891 1.00 98.12 118 LEU A C 1
ATOM 934 O O . LEU A 1 118 ? -15.453 -0.358 4.387 1.00 98.12 118 LEU A O 1
ATOM 938 N N . HIS A 1 119 ? -17.097 -1.850 4.492 1.00 96.75 119 HIS A N 1
ATOM 939 C CA . HIS A 1 119 ? -16.676 -2.397 5.777 1.00 96.75 119 HIS A CA 1
ATOM 940 C C . HIS A 1 119 ? -16.841 -3.914 5.789 1.00 96.75 119 HIS A C 1
ATOM 942 O O . HIS A 1 119 ? -17.513 -4.493 4.937 1.00 96.75 119 HIS A O 1
ATOM 948 N N . LEU A 1 120 ? -16.159 -4.551 6.735 1.00 97.38 120 LEU A N 1
ATOM 949 C CA . LEU A 1 120 ? -16.320 -5.964 7.029 1.00 97.38 120 LEU A CA 1
ATOM 950 C C . LEU A 1 120 ? -17.577 -6.147 7.879 1.00 97.38 120 LEU A C 1
ATOM 952 O O . LEU A 1 120 ? -17.745 -5.471 8.894 1.00 97.38 120 LEU A O 1
ATOM 956 N N . GLU A 1 121 ? -18.428 -7.085 7.475 1.00 95.75 121 GLU A N 1
ATOM 957 C CA . GLU A 1 121 ? -19.523 -7.576 8.312 1.00 95.75 121 GLU A CA 1
ATOM 958 C C . GLU A 1 121 ? -18.972 -8.241 9.588 1.00 95.75 121 GLU A C 1
ATOM 960 O O . GLU A 1 121 ? -17.834 -8.719 9.564 1.00 95.75 121 GLU A O 1
ATOM 965 N N . PRO A 1 122 ? -19.744 -8.326 10.689 1.00 95.62 122 PRO A N 1
ATOM 966 C CA . PRO A 1 122 ? -19.243 -8.781 11.990 1.00 95.62 122 PRO A CA 1
ATOM 967 C C . PRO A 1 122 ? -18.466 -10.107 11.952 1.00 95.62 122 PRO A C 1
ATOM 969 O O . PRO A 1 122 ? -17.356 -10.187 12.469 1.00 95.62 122 PRO A O 1
ATOM 972 N N . GLU A 1 123 ? -18.994 -11.118 11.260 1.00 96.25 123 GLU A N 1
ATOM 973 C CA . GLU A 1 123 ? -18.357 -12.438 11.118 1.00 96.25 123 GLU A CA 1
ATOM 974 C C . GLU A 1 123 ? -17.019 -12.356 10.359 1.00 96.25 123 GLU A C 1
ATOM 976 O O . GLU A 1 123 ? -16.036 -13.003 10.720 1.00 96.25 123 GLU A O 1
ATOM 981 N N . ALA A 1 124 ? -16.957 -11.520 9.318 1.00 96.81 124 ALA A N 1
ATOM 982 C CA . ALA A 1 124 ? -15.741 -11.291 8.544 1.00 96.81 124 ALA A CA 1
ATOM 983 C C . ALA A 1 124 ? -14.713 -10.474 9.336 1.00 96.81 124 ALA A C 1
ATOM 985 O O . ALA A 1 124 ? -13.513 -10.731 9.241 1.00 96.81 124 ALA A O 1
ATOM 986 N N . LEU A 1 125 ? -15.178 -9.499 10.120 1.00 96.88 125 LEU A N 1
ATOM 987 C CA . LEU A 1 125 ? -14.340 -8.688 10.991 1.00 96.88 125 LEU A CA 1
ATOM 988 C C . LEU A 1 125 ? -13.675 -9.558 12.060 1.00 96.88 125 LEU A C 1
ATOM 990 O O . LEU A 1 125 ? -12.464 -9.463 12.237 1.00 96.88 125 LEU A O 1
ATOM 994 N N . GLU A 1 126 ? -14.424 -10.442 12.721 1.00 95.88 126 GLU A N 1
ATOM 995 C CA . GLU A 1 126 ? -13.876 -11.381 13.707 1.00 95.88 126 GLU A CA 1
ATOM 996 C C . GLU A 1 126 ? -12.796 -12.286 13.099 1.00 95.88 126 GLU A C 1
ATOM 998 O O . GLU A 1 126 ? -11.697 -12.388 13.652 1.00 95.88 126 GLU A O 1
ATOM 1003 N N . ALA A 1 127 ? -13.064 -12.877 11.928 1.00 96.25 127 ALA A N 1
ATOM 1004 C CA . ALA A 1 127 ? -12.093 -13.705 11.214 1.00 96.25 127 ALA A CA 1
ATOM 1005 C C . ALA A 1 127 ? -10.820 -12.919 10.855 1.00 96.25 127 ALA A C 1
ATOM 1007 O O . ALA A 1 127 ? -9.704 -13.394 11.078 1.00 96.25 127 ALA A O 1
ATOM 1008 N N . VAL A 1 128 ? -10.973 -11.690 10.351 1.00 96.38 128 VAL A N 1
ATOM 1009 C CA . VAL A 1 128 ? -9.852 -10.807 10.003 1.00 96.38 128 VAL A CA 1
ATOM 1010 C C . VAL A 1 128 ? -9.035 -10.418 11.233 1.00 96.38 128 VAL A C 1
ATOM 1012 O O . VAL A 1 128 ? -7.807 -10.445 11.171 1.00 96.38 128 VAL A O 1
ATOM 1015 N N . LEU A 1 129 ? -9.677 -10.077 12.351 1.00 94.44 129 LEU A N 1
ATOM 1016 C CA . LEU A 1 129 ? -8.980 -9.703 13.582 1.00 94.44 129 LEU A CA 1
ATOM 1017 C C . LEU A 1 129 ? -8.208 -10.889 14.173 1.00 94.44 129 LEU A C 1
ATOM 1019 O O . LEU A 1 129 ? -7.038 -10.733 14.523 1.00 94.44 129 LEU A O 1
ATOM 1023 N N . ALA A 1 130 ? -8.810 -12.082 14.205 1.00 94.31 130 ALA A N 1
ATOM 1024 C CA . ALA A 1 130 ? -8.130 -13.310 14.617 1.00 94.31 130 ALA A CA 1
ATOM 1025 C C . ALA A 1 130 ? -6.945 -13.642 13.695 1.00 94.31 130 ALA A C 1
ATOM 1027 O O . ALA A 1 130 ? -5.860 -14.010 14.156 1.00 94.31 130 ALA A O 1
ATOM 1028 N N . TRP A 1 131 ? -7.119 -13.458 12.385 1.00 94.56 131 TRP A N 1
ATOM 1029 C CA . TRP A 1 131 ? -6.042 -13.622 11.418 1.00 94.56 131 TRP A CA 1
ATOM 1030 C C . TRP A 1 131 ? -4.911 -12.618 11.651 1.00 94.56 131 TRP A C 1
ATOM 1032 O O . TRP A 1 131 ? -3.748 -13.019 11.694 1.00 94.56 131 TRP A O 1
ATOM 1042 N N . CYS A 1 132 ? -5.216 -11.339 11.873 1.00 92.50 132 CYS A N 1
ATOM 1043 C CA . CYS A 1 132 ? -4.227 -10.327 12.238 1.00 92.50 132 CYS A CA 1
ATOM 1044 C C . CYS A 1 132 ? -3.451 -10.719 13.501 1.00 92.50 132 CYS A C 1
ATOM 1046 O O . CYS A 1 132 ? -2.223 -10.700 13.462 1.00 92.50 132 CYS A O 1
ATOM 1048 N N . ASP A 1 133 ? -4.146 -11.169 14.548 1.00 91.44 133 ASP A N 1
ATOM 1049 C CA . ASP A 1 133 ? -3.559 -11.575 15.832 1.00 91.44 133 ASP A CA 1
ATOM 1050 C C . ASP A 1 133 ? -2.679 -12.840 15.745 1.00 91.44 133 ASP A C 1
ATOM 1052 O O . ASP A 1 133 ? -1.839 -13.073 16.614 1.00 91.44 133 ASP A O 1
ATOM 1056 N N . SER A 1 134 ? -2.824 -13.656 14.692 1.00 89.62 134 SER A N 1
ATOM 1057 C CA . SER A 1 134 ? -2.017 -14.873 14.496 1.00 89.62 134 SER A CA 1
ATOM 1058 C C . SER A 1 134 ? -0.566 -14.623 14.052 1.00 89.62 134 SER A C 1
ATOM 1060 O O . SER A 1 134 ? 0.237 -15.556 14.028 1.00 89.62 134 SER A O 1
ATOM 1062 N N . ASP A 1 135 ? -0.213 -13.385 13.698 1.00 82.19 135 ASP A N 1
ATOM 1063 C CA . ASP A 1 135 ? 1.152 -12.982 13.343 1.00 82.19 135 ASP A CA 1
ATOM 1064 C C . ASP A 1 135 ? 1.612 -11.863 14.277 1.00 82.19 135 ASP A C 1
ATOM 1066 O O . ASP A 1 135 ? 0.851 -10.975 14.644 1.00 82.19 135 ASP A O 1
ATOM 1070 N N . ALA A 1 136 ? 2.888 -11.899 14.655 1.00 79.69 136 ALA A N 1
ATOM 1071 C CA . ALA A 1 136 ? 3.508 -10.862 15.472 1.00 79.69 136 ALA A CA 1
ATOM 1072 C C . ALA A 1 136 ? 3.673 -9.535 14.704 1.00 79.69 136 ALA A C 1
ATOM 1074 O O . ALA A 1 136 ? 4.047 -8.512 15.287 1.00 79.69 136 ALA A O 1
ATOM 1075 N N . SER A 1 137 ? 3.440 -9.540 13.388 1.00 85.56 137 SER A N 1
ATOM 1076 C CA . SER A 1 137 ? 3.438 -8.332 12.577 1.00 85.56 137 SER A CA 1
ATOM 1077 C C 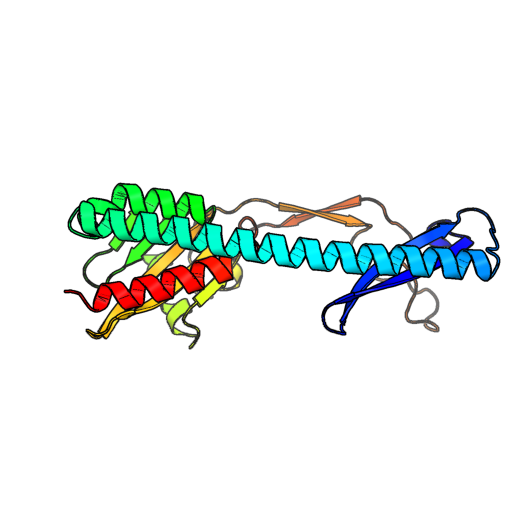. SER A 1 137 ? 2.293 -7.396 12.961 1.00 85.56 137 SER A C 1
ATOM 1079 O O . SER A 1 137 ? 1.116 -7.724 12.896 1.00 85.56 137 SER A O 1
ATOM 1081 N N . SER A 1 138 ? 2.656 -6.151 13.240 1.00 85.75 138 SER A N 1
ATOM 1082 C CA . SER A 1 138 ? 1.723 -5.055 13.537 1.00 85.75 138 SER A CA 1
ATOM 1083 C C . SER A 1 138 ? 1.092 -4.439 12.283 1.00 85.75 138 SER A C 1
ATOM 1085 O O . SER A 1 138 ? 0.335 -3.476 12.376 1.00 85.75 138 SER A O 1
ATOM 1087 N N . THR A 1 139 ? 1.421 -4.958 11.099 1.00 92.81 139 THR A N 1
ATOM 1088 C CA . THR A 1 139 ? 0.796 -4.574 9.830 1.00 92.81 139 THR A CA 1
ATOM 1089 C C . THR A 1 139 ? 0.609 -5.784 8.932 1.00 92.81 139 THR A C 1
ATOM 1091 O O . THR A 1 139 ? 1.523 -6.601 8.801 1.00 92.81 139 THR A O 1
ATOM 1094 N N . ARG A 1 140 ? -0.519 -5.849 8.228 1.00 93.75 140 ARG A N 1
ATOM 1095 C CA . ARG A 1 140 ? -0.761 -6.824 7.161 1.00 93.75 140 ARG A CA 1
ATOM 1096 C C . ARG A 1 140 ? -1.275 -6.121 5.917 1.00 93.75 140 ARG A C 1
ATOM 1098 O O . ARG A 1 140 ? -2.037 -5.165 6.009 1.00 93.75 140 ARG A O 1
ATOM 1105 N N . ILE A 1 141 ? -0.843 -6.590 4.754 1.00 95.62 141 ILE A N 1
ATOM 1106 C CA . ILE A 1 141 ? -1.320 -6.116 3.456 1.00 95.62 141 ILE A CA 1
ATOM 1107 C C . ILE A 1 141 ? -1.645 -7.358 2.638 1.00 95.62 141 ILE A C 1
ATOM 1109 O O . ILE A 1 141 ? -0.763 -8.178 2.403 1.00 95.62 141 ILE A O 1
ATOM 1113 N N . SER A 1 142 ? -2.896 -7.477 2.219 1.00 95.88 142 SER A N 1
ATOM 1114 C CA . SER A 1 142 ? -3.411 -8.556 1.390 1.00 95.88 142 SER A CA 1
ATOM 1115 C C . SER A 1 142 ? -4.203 -7.971 0.225 1.00 95.88 142 SER A C 1
ATOM 1117 O O . SER A 1 142 ? -4.884 -6.946 0.347 1.00 95.88 142 SER A O 1
ATOM 1119 N N . GLU A 1 143 ? -4.096 -8.632 -0.921 1.00 96.44 143 GLU A N 1
ATOM 1120 C CA . GLU A 1 143 ? -4.946 -8.376 -2.086 1.00 96.44 143 GLU A CA 1
ATOM 1121 C C . GLU A 1 143 ? -6.086 -9.398 -2.187 1.00 96.44 143 GLU A C 1
ATOM 1123 O O . GLU A 1 143 ? -6.943 -9.238 -3.049 1.00 96.44 143 GLU A O 1
ATOM 1128 N N . SER A 1 144 ? -6.081 -10.459 -1.369 1.00 96.31 144 SER A N 1
ATOM 1129 C CA . SER A 1 144 ? -7.042 -11.564 -1.435 1.00 96.31 144 SER A CA 1
ATOM 1130 C C . SER A 1 144 ? -7.245 -12.228 -0.072 1.00 96.31 144 SER A C 1
ATOM 1132 O O . SER A 1 144 ? -6.628 -13.245 0.256 1.00 96.31 144 SER A O 1
ATOM 1134 N N . LEU A 1 145 ? -8.173 -11.680 0.709 1.00 96.62 145 LEU A N 1
ATOM 1135 C CA . LEU A 1 145 ? -8.567 -12.231 2.003 1.00 96.62 145 LEU A CA 1
ATOM 1136 C C . LEU A 1 145 ? -9.063 -13.672 1.890 1.00 96.62 145 LEU A C 1
ATOM 1138 O O . LEU A 1 145 ? -8.666 -14.505 2.690 1.00 96.62 145 LEU A O 1
ATOM 1142 N N . SER A 1 146 ? -9.843 -13.999 0.859 1.00 95.00 146 SER A N 1
ATOM 1143 C CA . SER A 1 146 ? -10.352 -15.363 0.639 1.00 95.00 146 SER A CA 1
ATOM 1144 C C . SER A 1 146 ? -9.253 -16.422 0.482 1.00 95.00 146 SER A C 1
ATOM 1146 O O . SER A 1 146 ? -9.502 -17.607 0.693 1.00 95.00 146 SER A O 1
ATOM 1148 N N . ARG A 1 147 ? -8.037 -16.017 0.095 1.00 94.56 147 ARG A N 1
ATOM 1149 C CA . ARG A 1 147 ? -6.888 -16.916 -0.074 1.00 94.56 147 ARG A CA 1
ATOM 1150 C C . ARG A 1 147 ? -5.930 -16.888 1.108 1.00 94.56 147 ARG A C 1
ATOM 1152 O O . ARG A 1 147 ? -5.247 -17.880 1.344 1.00 94.56 147 ARG A O 1
ATOM 1159 N N . GLU A 1 148 ? -5.821 -15.748 1.782 1.00 95.56 148 GLU A N 1
ATOM 1160 C CA . GLU A 1 148 ? -4.808 -15.508 2.813 1.00 95.56 148 GLU A CA 1
ATOM 1161 C C . GLU A 1 148 ? -5.355 -15.617 4.245 1.00 95.56 148 GLU A C 1
ATOM 1163 O O . GLU A 1 148 ? -4.592 -15.964 5.148 1.00 95.56 148 GLU A O 1
ATOM 1168 N N . CYS A 1 149 ? -6.651 -15.359 4.451 1.00 95.31 149 CYS A N 1
ATOM 1169 C CA . CYS A 1 149 ? -7.360 -15.453 5.726 1.00 95.31 149 CYS A CA 1
ATOM 1170 C C . CYS A 1 149 ? -8.181 -16.762 5.763 1.00 95.31 149 CYS A C 1
ATOM 1172 O O . CYS A 1 149 ? -9.208 -16.844 5.089 1.00 95.31 149 CYS A O 1
ATOM 1174 N N . PRO A 1 150 ? -7.746 -17.796 6.516 1.00 91.31 150 PRO A N 1
ATOM 1175 C CA . PRO A 1 150 ? -8.320 -19.146 6.442 1.00 91.31 150 PRO A CA 1
ATOM 1176 C C . PRO A 1 150 ? -9.822 -19.235 6.730 1.00 91.31 150 PRO A C 1
ATOM 1178 O O . PRO A 1 150 ? -10.523 -19.984 6.056 1.00 91.31 150 PRO A O 1
ATOM 1181 N N . ASP A 1 151 ? -10.305 -18.453 7.696 1.00 93.25 151 ASP A N 1
ATOM 1182 C CA . ASP A 1 151 ? -11.691 -18.496 8.179 1.00 93.25 151 ASP A CA 1
ATOM 1183 C C . ASP A 1 151 ? -12.555 -17.368 7.588 1.00 93.25 151 ASP A C 1
ATOM 1185 O O . ASP A 1 151 ? -13.587 -17.002 8.144 1.00 93.25 151 ASP A O 1
ATOM 1189 N N . MET A 1 152 ? -12.124 -16.778 6.468 1.00 95.56 152 MET A N 1
ATOM 1190 C CA . MET A 1 152 ? -12.826 -15.658 5.845 1.00 95.56 152 MET A CA 1
ATOM 1191 C C . MET A 1 152 ? -14.176 -16.108 5.249 1.00 95.56 152 MET A C 1
ATOM 1193 O O . MET A 1 152 ? -14.180 -16.933 4.327 1.00 95.56 152 MET A O 1
ATOM 1197 N N . PRO A 1 153 ? -15.322 -15.556 5.696 1.00 94.94 153 PRO A N 1
ATOM 1198 C CA . PRO A 1 153 ? -16.607 -15.803 5.049 1.00 94.94 153 PRO A CA 1
ATOM 1199 C C . PRO A 1 153 ? -16.683 -15.092 3.688 1.00 94.94 153 PRO A C 1
ATOM 1201 O O . PRO A 1 153 ? -15.839 -14.263 3.337 1.00 94.94 153 PRO A O 1
ATOM 1204 N N . LEU A 1 154 ? -17.724 -15.393 2.904 1.00 92.56 154 LEU A N 1
ATOM 1205 C CA . LEU A 1 154 ? -17.980 -14.662 1.663 1.00 92.56 154 LEU A CA 1
ATOM 1206 C C . LEU A 1 154 ? -18.190 -13.174 1.981 1.00 92.56 154 LEU A C 1
ATOM 1208 O O . LEU A 1 154 ? -19.048 -12.824 2.786 1.00 92.56 154 LEU A O 1
ATOM 1212 N N . SER A 1 155 ? -17.408 -12.311 1.340 1.00 93.25 155 SER A N 1
ATOM 1213 C CA . SER A 1 155 ? -17.403 -10.873 1.597 1.00 93.25 155 SER A CA 1
ATOM 1214 C C . SER A 1 155 ? -17.143 -10.099 0.311 1.00 93.25 155 SER A C 1
ATOM 1216 O O . SER A 1 155 ? -16.436 -10.577 -0.576 1.00 93.25 155 SER A O 1
ATOM 1218 N N . GLU A 1 156 ? -17.677 -8.880 0.229 1.00 93.06 156 GLU A N 1
ATOM 1219 C CA . GLU A 1 156 ? -17.326 -7.928 -0.830 1.00 93.06 156 GLU A CA 1
ATOM 1220 C C . GLU A 1 156 ? -15.882 -7.415 -0.693 1.00 93.06 156 GLU A C 1
ATOM 1222 O O . GLU A 1 156 ? -15.298 -6.926 -1.665 1.00 93.06 156 GLU A O 1
ATOM 1227 N N . VAL A 1 157 ? -15.288 -7.523 0.503 1.00 97.25 157 VAL A N 1
ATOM 1228 C CA . VAL A 1 157 ? -13.908 -7.113 0.778 1.00 97.25 157 VAL A CA 1
ATOM 1229 C C . VAL A 1 157 ? -12.945 -8.205 0.318 1.00 97.25 157 VAL A C 1
ATOM 1231 O O . VAL A 1 157 ? -12.814 -9.251 0.950 1.00 97.25 157 VAL A O 1
ATOM 1234 N N . ALA A 1 158 ? -12.219 -7.934 -0.765 1.00 96.81 158 ALA A N 1
ATOM 1235 C CA . ALA A 1 158 ? -11.159 -8.813 -1.252 1.00 96.81 158 ALA A CA 1
ATOM 1236 C C . ALA A 1 158 ? -9.780 -8.394 -0.734 1.00 96.81 158 ALA A C 1
ATOM 1238 O O . ALA A 1 158 ? -8.956 -9.248 -0.427 1.00 96.81 158 ALA A O 1
ATOM 1239 N N . GLY A 1 159 ? -9.520 -7.089 -0.635 1.00 97.38 159 GLY A N 1
ATOM 1240 C CA . GLY A 1 159 ? -8.225 -6.551 -0.226 1.00 97.38 159 GLY A CA 1
ATOM 1241 C C . GLY A 1 159 ? -8.281 -5.933 1.157 1.00 97.38 159 GLY A C 1
ATOM 1242 O O . GLY A 1 159 ? -9.229 -5.214 1.478 1.00 97.38 159 GLY A O 1
ATOM 1243 N N . LEU A 1 160 ? -7.229 -6.153 1.938 1.00 97.81 160 LEU A N 1
ATOM 1244 C CA . LEU A 1 160 ? -7.100 -5.604 3.278 1.00 97.81 160 LEU A CA 1
ATOM 1245 C C . LEU A 1 160 ? -5.728 -4.992 3.483 1.00 97.81 160 LEU A C 1
ATOM 1247 O O . LEU A 1 160 ? -4.699 -5.584 3.166 1.00 97.81 160 LEU A O 1
ATOM 1251 N N . LEU A 1 161 ? -5.724 -3.828 4.102 1.00 97.56 161 LEU A N 1
ATOM 1252 C CA . LEU A 1 161 ? -4.563 -3.288 4.766 1.00 97.56 161 LEU A CA 1
ATOM 1253 C C . LEU A 1 161 ? -4.936 -3.113 6.236 1.00 97.56 161 LEU A C 1
ATOM 1255 O O . LEU A 1 161 ? -5.850 -2.365 6.560 1.00 97.56 161 LEU A O 1
ATOM 1259 N N . ALA A 1 162 ? -4.240 -3.824 7.112 1.00 96.12 162 ALA A N 1
ATOM 1260 C CA . ALA A 1 162 ? -4.436 -3.766 8.548 1.00 96.12 162 ALA A CA 1
ATOM 1261 C C . ALA A 1 162 ? -3.197 -3.175 9.214 1.00 96.12 162 ALA A C 1
ATOM 1263 O O . ALA A 1 162 ? -2.063 -3.496 8.843 1.00 96.12 162 ALA A O 1
ATOM 1264 N N . SER A 1 163 ? -3.410 -2.325 10.207 1.00 94.94 163 SER A N 1
ATOM 1265 C CA . SER A 1 163 ? -2.358 -1.797 11.062 1.00 94.94 163 SER A CA 1
ATOM 1266 C C . SER A 1 163 ? -2.847 -1.737 12.488 1.00 94.94 163 SER A C 1
ATOM 1268 O O . SER A 1 163 ? -3.952 -1.275 12.749 1.00 94.94 163 SER A O 1
ATOM 1270 N N . GLU A 1 164 ? -1.976 -2.118 13.407 1.00 93.25 164 GLU A N 1
ATOM 1271 C CA . GLU A 1 164 ? -2.253 -2.055 14.826 1.00 93.25 164 GLU A CA 1
ATOM 1272 C C . GLU A 1 164 ? -1.165 -1.288 15.574 1.00 93.25 164 GLU A C 1
ATOM 1274 O O . GLU A 1 164 ? 0.036 -1.416 15.300 1.00 93.25 164 GLU A O 1
ATOM 1279 N N . VAL A 1 165 ? -1.609 -0.475 16.528 1.00 91.94 165 VAL A N 1
ATOM 1280 C CA . VAL A 1 165 ? -0.762 0.244 17.472 1.00 91.94 165 VAL A CA 1
ATOM 1281 C C . VAL A 1 165 ? -1.310 0.027 18.875 1.00 91.94 165 VAL A C 1
ATOM 1283 O O . VAL A 1 165 ? -2.481 0.284 19.134 1.00 91.94 165 VAL A O 1
ATOM 1286 N N . THR A 1 166 ? -0.463 -0.432 19.791 1.00 89.94 166 THR A N 1
ATOM 1287 C CA . THR A 1 166 ? -0.779 -0.419 21.223 1.00 89.94 166 THR A CA 1
ATOM 1288 C C . THR A 1 166 ? -0.502 0.978 21.765 1.00 89.94 166 THR A C 1
ATOM 1290 O O . THR A 1 166 ? 0.613 1.483 21.615 1.00 89.94 166 THR A O 1
ATOM 1293 N N . LEU A 1 167 ? -1.521 1.604 22.346 1.00 86.88 167 LEU A N 1
ATOM 1294 C CA . LEU A 1 167 ? -1.431 2.900 23.011 1.00 86.88 167 LEU A CA 1
ATOM 1295 C C . LEU A 1 167 ? -0.778 2.747 24.393 1.00 86.88 167 LEU A C 1
ATOM 1297 O O . LEU A 1 167 ? -0.612 1.633 24.897 1.00 86.88 167 LEU A O 1
ATOM 1301 N N . GLU A 1 168 ? -0.386 3.859 25.015 1.00 84.44 168 GLU A N 1
ATOM 1302 C CA . GLU A 1 168 ? 0.313 3.824 26.310 1.00 84.44 168 GLU A CA 1
ATOM 1303 C C . GLU A 1 168 ? -0.569 3.300 27.451 1.00 84.44 168 GLU A C 1
ATOM 1305 O O . GLU A 1 168 ? -0.072 2.643 28.364 1.00 84.44 168 GLU A O 1
ATOM 1310 N N . ASP A 1 169 ? -1.882 3.507 27.354 1.00 85.81 169 ASP A N 1
ATOM 1311 C CA . ASP A 1 169 ? -2.883 2.971 28.282 1.00 85.81 169 ASP A CA 1
ATOM 1312 C C . ASP A 1 169 ? -3.200 1.475 28.066 1.00 85.81 169 ASP A C 1
ATOM 1314 O O . ASP A 1 169 ? -4.012 0.892 28.787 1.00 85.81 169 ASP A O 1
ATOM 1318 N N . GLY A 1 170 ? -2.549 0.835 27.090 1.00 86.81 170 GLY A N 1
ATOM 1319 C CA . GLY A 1 170 ? -2.710 -0.579 26.761 1.00 86.81 170 GLY A CA 1
ATOM 1320 C C . GLY A 1 170 ? -3.848 -0.892 25.788 1.00 86.81 170 GLY A C 1
ATOM 1321 O O . GLY A 1 170 ? -3.961 -2.048 25.366 1.00 86.81 170 GLY A O 1
ATOM 1322 N N . ARG A 1 171 ? -4.666 0.091 25.380 1.00 89.56 171 ARG A N 1
ATOM 1323 C CA . ARG A 1 171 ? -5.662 -0.112 24.314 1.00 89.56 171 ARG A CA 1
ATOM 1324 C C . ARG A 1 171 ? -4.972 -0.405 22.982 1.00 89.56 171 A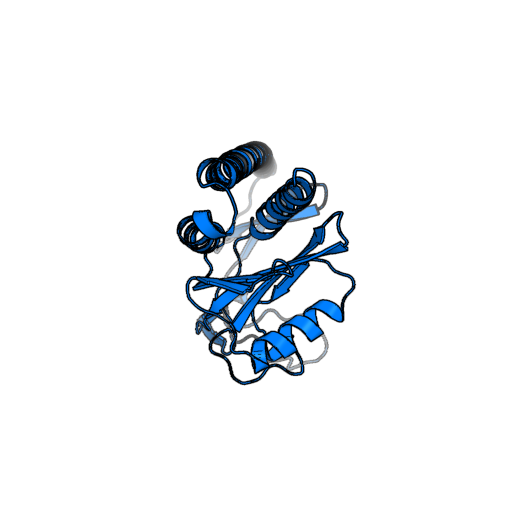RG A C 1
ATOM 1326 O O . ARG A 1 171 ? -3.866 0.062 22.707 1.00 89.56 171 ARG A O 1
ATOM 1333 N N . ARG A 1 172 ? -5.629 -1.197 22.131 1.00 90.44 172 ARG A N 1
ATOM 1334 C CA . ARG A 1 172 ? -5.160 -1.508 20.772 1.00 90.44 172 ARG A CA 1
ATOM 1335 C C . ARG A 1 172 ? -5.958 -0.664 19.788 1.00 90.44 172 ARG A C 1
ATOM 1337 O O . ARG A 1 172 ? -7.149 -0.891 19.631 1.00 90.44 172 ARG A O 1
ATOM 1344 N N . LEU A 1 173 ? -5.292 0.269 19.118 1.00 92.44 173 LEU A N 1
ATOM 1345 C CA . LEU A 1 173 ? -5.851 1.001 17.990 1.00 92.44 173 LEU A CA 1
ATOM 1346 C C . LEU A 1 173 ? -5.635 0.186 16.712 1.00 92.44 173 LEU A C 1
ATOM 1348 O O . LEU A 1 173 ? -4.492 -0.031 16.293 1.00 92.44 173 LEU A O 1
ATOM 1352 N N . ARG A 1 174 ? -6.723 -0.253 16.085 1.00 94.62 174 ARG A N 1
ATOM 1353 C CA . ARG A 1 174 ? -6.728 -1.103 14.890 1.00 94.62 174 ARG A CA 1
ATOM 1354 C C . ARG A 1 174 ? -7.350 -0.368 13.714 1.00 94.62 174 ARG A C 1
ATOM 1356 O O . ARG A 1 174 ? -8.539 -0.078 13.708 1.00 94.62 174 ARG A O 1
ATOM 1363 N N . LEU A 1 175 ? -6.542 -0.111 12.693 1.00 96.44 175 LEU A N 1
ATOM 1364 C CA . LEU A 1 175 ? -6.974 0.456 11.420 1.00 96.44 175 LEU A CA 1
ATOM 1365 C C . LEU A 1 175 ? -7.096 -0.653 10.375 1.00 96.44 175 LEU A C 1
ATOM 1367 O O . LEU A 1 175 ? -6.114 -1.344 10.098 1.00 96.44 175 LEU A O 1
ATOM 1371 N N . LEU A 1 176 ? -8.261 -0.754 9.739 1.00 97.94 176 LEU A N 1
ATOM 1372 C CA . LEU A 1 176 ? -8.546 -1.673 8.641 1.00 97.94 176 LEU A CA 1
ATOM 1373 C C . LEU A 1 176 ? -8.999 -0.880 7.410 1.00 97.94 176 LEU A C 1
ATOM 1375 O O . LEU A 1 176 ? -10.058 -0.263 7.400 1.00 97.94 176 LEU A O 1
ATOM 1379 N N . LEU A 1 177 ? -8.203 -0.898 6.349 1.00 98.56 177 LEU A N 1
ATOM 1380 C CA . LEU A 1 177 ? -8.526 -0.306 5.054 1.00 98.56 177 LEU A CA 1
ATOM 1381 C C . LEU A 1 177 ? -8.970 -1.416 4.102 1.00 98.56 177 LEU A C 1
ATOM 1383 O O . LEU A 1 177 ? -8.213 -2.344 3.811 1.00 98.56 177 LEU A O 1
ATOM 1387 N N . CYS A 1 178 ? -10.200 -1.304 3.615 1.00 98.44 178 CYS A N 1
ATOM 1388 C CA . CYS A 1 178 ? -10.874 -2.331 2.833 1.00 98.44 178 CYS A CA 1
ATOM 1389 C C . CYS A 1 178 ? -10.893 -1.961 1.349 1.00 98.44 178 CYS A C 1
ATOM 1391 O O . CYS A 1 178 ? -11.115 -0.804 0.972 1.00 98.44 178 CYS A O 1
ATOM 1393 N N . ARG A 1 179 ? -10.704 -2.956 0.484 1.00 98.00 179 ARG A N 1
ATOM 1394 C CA . ARG A 1 179 ? -10.914 -2.831 -0.959 1.00 98.00 179 ARG A CA 1
ATOM 1395 C C . ARG A 1 179 ? -11.844 -3.907 -1.469 1.00 98.00 179 ARG A C 1
ATOM 1397 O O . ARG A 1 179 ? -11.721 -5.071 -1.085 1.00 98.00 179 ARG A O 1
ATOM 1404 N N . ARG A 1 180 ? -12.726 -3.507 -2.380 1.00 96.88 180 ARG A N 1
ATOM 1405 C CA . ARG A 1 180 ? -13.627 -4.442 -3.050 1.00 96.88 180 ARG A CA 1
ATOM 1406 C C . ARG A 1 180 ? -12.867 -5.361 -3.998 1.00 96.88 180 ARG A C 1
ATOM 1408 O O . ARG A 1 180 ? -11.765 -5.029 -4.449 1.00 96.88 180 ARG A O 1
ATOM 1415 N N . GLU A 1 181 ? -13.481 -6.490 -4.320 1.00 94.31 181 GLU A N 1
ATOM 1416 C CA . GLU A 1 181 ? -13.036 -7.318 -5.438 1.00 94.31 181 GLU A CA 1
ATOM 1417 C C . GLU A 1 181 ? -13.055 -6.518 -6.749 1.00 94.31 181 GLU A C 1
ATOM 1419 O O . GLU A 1 181 ? -14.009 -5.800 -7.056 1.00 94.31 181 GLU A O 1
ATOM 1424 N N . GLU A 1 182 ? -11.988 -6.650 -7.534 1.00 89.81 182 GLU A N 1
ATOM 1425 C CA . GLU A 1 182 ? -11.908 -6.133 -8.892 1.00 89.81 182 GLU A CA 1
ATOM 1426 C C . GLU A 1 182 ? -11.324 -7.212 -9.799 1.00 89.81 182 GLU A C 1
ATOM 1428 O O . GLU A 1 182 ? -10.183 -7.640 -9.620 1.00 89.81 182 GLU A O 1
ATOM 1433 N N . VAL A 1 183 ? -12.106 -7.638 -10.793 1.00 83.69 183 VAL A N 1
ATOM 1434 C CA . VAL A 1 183 ? -11.658 -8.621 -11.781 1.00 83.69 183 VAL A CA 1
ATOM 1435 C C . VAL A 1 183 ? -10.511 -8.023 -12.589 1.00 83.69 183 VAL A C 1
ATOM 1437 O O . VAL A 1 183 ? -10.688 -7.034 -13.300 1.00 83.69 183 VAL A O 1
ATOM 1440 N N . GLN A 1 184 ? -9.332 -8.635 -12.490 1.00 76.19 184 GLN A N 1
ATOM 1441 C CA . GLN A 1 184 ? -8.141 -8.172 -13.199 1.00 76.19 184 GLN A CA 1
ATOM 1442 C C . GLN A 1 184 ? -7.889 -9.003 -14.446 1.00 76.19 184 GLN A C 1
ATOM 1444 O O . GLN A 1 184 ? -7.943 -10.229 -14.409 1.00 76.19 184 GLN A O 1
ATOM 1449 N N . GLU A 1 185 ? -7.531 -8.322 -15.531 1.00 77.88 185 GLU A N 1
ATOM 1450 C CA . GLU A 1 185 ? -7.012 -8.943 -16.743 1.00 77.88 185 GLU A CA 1
ATOM 1451 C C . GLU A 1 185 ? -5.482 -8.858 -16.758 1.00 77.88 185 GLU A C 1
ATOM 1453 O O . GLU A 1 185 ? -4.907 -7.789 -16.981 1.00 77.88 185 GLU A O 1
ATOM 1458 N N . VAL A 1 186 ? -4.797 -9.983 -16.543 1.00 74.50 186 VAL A N 1
ATOM 1459 C CA . VAL A 1 186 ? -3.332 -10.045 -16.628 1.00 74.50 186 VAL A CA 1
ATOM 1460 C C . VAL A 1 186 ? -2.936 -10.494 -18.027 1.00 74.50 186 VAL A C 1
ATOM 1462 O O . VAL A 1 186 ? -3.171 -11.632 -18.427 1.00 74.50 186 VAL A O 1
ATOM 1465 N N . ALA A 1 187 ? -2.334 -9.583 -18.793 1.00 74.88 187 ALA A N 1
ATOM 1466 C CA . ALA A 1 187 ? -1.839 -9.882 -20.129 1.00 74.88 187 ALA A CA 1
ATOM 1467 C C . ALA A 1 187 ? -0.424 -10.477 -20.072 1.00 74.88 187 ALA A C 1
ATOM 1469 O O . ALA A 1 187 ? 0.537 -9.808 -19.696 1.00 74.88 187 ALA A O 1
ATOM 1470 N N . TRP A 1 188 ? -0.291 -11.714 -20.527 1.00 72.75 188 TRP A N 1
ATOM 1471 C CA . TRP A 1 188 ? 0.965 -12.436 -20.665 1.00 72.75 188 TRP A CA 1
ATOM 1472 C C . TRP A 1 188 ? 1.397 -12.512 -22.136 1.00 72.75 188 TRP A C 1
ATOM 1474 O O . TRP A 1 188 ? 0.572 -12.590 -23.050 1.00 72.75 188 TRP A O 1
ATOM 1484 N N . GLY A 1 189 ? 2.709 -12.522 -22.381 1.00 62.47 189 GLY A N 1
ATOM 1485 C CA . GLY A 1 189 ? 3.293 -12.804 -23.699 1.00 62.47 189 GLY A CA 1
ATOM 1486 C C . GLY A 1 189 ? 3.330 -14.308 -23.982 1.00 62.47 189 GLY A C 1
ATOM 1487 O O . GLY A 1 189 ? 4.410 -14.897 -24.006 1.00 62.47 189 GLY A O 1
ATOM 1488 N N . GLY A 1 190 ? 2.156 -14.916 -24.152 1.00 63.31 190 GLY A N 1
ATOM 1489 C CA . GLY A 1 190 ? 1.927 -16.358 -24.279 1.00 63.31 190 GLY A CA 1
ATOM 1490 C C . GLY A 1 190 ? 1.327 -16.977 -23.009 1.00 63.31 190 GLY A C 1
ATOM 1491 O O . GLY A 1 190 ? 1.460 -16.428 -21.921 1.00 63.31 190 GLY A O 1
ATOM 1492 N N . ASN A 1 191 ? 0.667 -18.133 -23.137 1.00 62.59 191 ASN A N 1
ATOM 1493 C CA . ASN A 1 191 ? 0.058 -18.840 -22.002 1.00 62.59 191 ASN A CA 1
ATOM 1494 C C . ASN A 1 191 ? 1.154 -19.310 -21.004 1.00 62.59 191 ASN A C 1
ATOM 1496 O O . ASN A 1 191 ? 2.038 -20.074 -21.427 1.00 62.59 191 ASN A O 1
ATOM 1500 N N . PRO A 1 192 ? 1.134 -18.878 -19.724 1.00 62.16 192 PRO A N 1
ATOM 1501 C CA . PRO A 1 192 ? 2.131 -19.243 -18.715 1.00 62.16 192 PRO A CA 1
ATOM 1502 C C . PRO A 1 192 ? 2.113 -20.741 -18.376 1.00 62.16 192 PRO A C 1
ATOM 1504 O O . PRO A 1 192 ? 3.186 -21.334 -18.234 1.00 62.16 192 PRO A O 1
ATOM 1507 N N . ASP A 1 193 ? 0.937 -21.371 -18.393 1.00 63.97 193 ASP A N 1
ATOM 1508 C CA . ASP A 1 193 ? 0.723 -22.783 -18.052 1.00 63.97 193 ASP A CA 1
ATOM 1509 C C . ASP A 1 193 ? 1.090 -23.745 -19.182 1.00 63.97 193 ASP A C 1
ATOM 1511 O O . ASP A 1 193 ? 1.132 -24.961 -18.990 1.00 63.97 193 ASP A O 1
ATOM 1515 N N . LYS A 1 194 ? 1.378 -23.233 -20.387 1.00 54.50 194 LYS A N 1
ATOM 1516 C CA . LYS A 1 194 ? 1.784 -24.102 -21.492 1.00 54.50 194 LYS A CA 1
ATOM 1517 C C . LYS A 1 194 ? 3.167 -24.703 -21.179 1.00 54.50 194 LYS A C 1
ATOM 1519 O O . LYS A 1 194 ? 4.123 -23.925 -21.058 1.00 54.50 194 LYS A O 1
ATOM 1524 N N . PRO A 1 195 ? 3.311 -26.040 -21.078 1.00 53.72 195 PRO A N 1
ATOM 1525 C CA . PRO A 1 195 ? 4.603 -26.669 -20.840 1.00 53.72 195 PRO A CA 1
ATOM 1526 C C . PRO A 1 195 ? 5.566 -26.347 -21.987 1.00 53.72 195 PRO A C 1
ATOM 1528 O O . PRO A 1 195 ? 5.167 -26.258 -23.151 1.00 53.72 195 PRO A O 1
ATOM 1531 N N . THR A 1 196 ? 6.847 -26.159 -21.668 1.00 55.09 196 THR A N 1
ATOM 1532 C CA . THR A 1 196 ? 7.911 -26.074 -22.675 1.00 55.09 196 THR A CA 1
ATOM 1533 C C . THR A 1 196 ? 7.941 -27.383 -23.462 1.00 55.09 196 THR A C 1
ATOM 1535 O O . THR A 1 196 ? 8.404 -28.400 -22.951 1.00 55.09 196 THR A O 1
ATOM 1538 N N . GLU A 1 197 ? 7.406 -27.374 -24.684 1.00 51.34 197 GLU A N 1
ATOM 1539 C CA . GLU A 1 197 ? 7.422 -28.530 -25.585 1.00 51.34 197 GLU A CA 1
ATOM 1540 C C . GLU A 1 197 ? 8.881 -28.931 -25.856 1.00 51.34 197 GLU A C 1
ATOM 1542 O O . GLU A 1 197 ? 9.628 -28.190 -26.498 1.00 51.34 197 GLU A O 1
ATOM 1547 N N . ASN A 1 198 ? 9.287 -30.092 -25.336 1.00 51.91 198 ASN A N 1
ATOM 1548 C CA . ASN A 1 198 ? 10.633 -30.642 -25.468 1.00 51.91 198 ASN A CA 1
ATOM 1549 C C . ASN A 1 198 ? 10.549 -31.982 -26.226 1.00 51.91 198 ASN A C 1
ATOM 1551 O O . ASN A 1 198 ? 10.224 -32.996 -25.612 1.00 51.91 198 ASN A O 1
ATOM 1555 N N . PRO A 1 199 ? 10.787 -32.030 -27.551 1.00 47.47 199 PRO A N 1
ATOM 1556 C CA . PRO A 1 199 ? 10.723 -33.286 -28.308 1.00 47.47 199 PRO A CA 1
ATOM 1557 C C . PRO A 1 199 ? 11.942 -34.200 -28.091 1.00 47.47 199 PRO A C 1
ATOM 1559 O O . PRO A 1 199 ? 11.942 -35.342 -28.537 1.00 47.47 199 PRO A O 1
ATOM 1562 N N . SER A 1 200 ? 12.995 -33.708 -27.436 1.00 51.59 200 SER A N 1
ATOM 1563 C CA . SER A 1 200 ? 14.291 -34.381 -27.318 1.00 51.59 200 SER A CA 1
ATOM 1564 C C . SER A 1 200 ? 14.988 -33.863 -26.061 1.00 51.59 200 SER A C 1
ATOM 1566 O O . SER A 1 200 ? 15.508 -32.751 -26.069 1.00 51.59 200 SER A O 1
ATOM 1568 N N . GLY A 1 201 ? 14.939 -34.619 -24.964 1.00 48.38 201 GLY A N 1
ATOM 1569 C CA . GLY A 1 201 ? 15.318 -34.204 -23.603 1.00 48.38 201 GLY A CA 1
ATOM 1570 C C . GLY A 1 201 ? 16.789 -33.833 -23.340 1.00 48.38 201 GLY A C 1
ATOM 1571 O O . GLY A 1 201 ? 17.264 -34.059 -22.235 1.00 48.38 201 GLY A O 1
ATOM 1572 N N . GLU A 1 202 ? 17.518 -33.265 -24.301 1.00 53.53 202 GLU A N 1
ATOM 1573 C CA . GLU A 1 202 ? 18.946 -32.935 -24.173 1.00 53.53 202 GLU A CA 1
ATOM 1574 C C . GLU A 1 202 ? 19.212 -31.492 -23.707 1.00 53.53 202 GLU A C 1
ATOM 1576 O O . GLU A 1 202 ? 20.286 -31.207 -23.176 1.00 53.53 202 GLU A O 1
ATOM 1581 N N . HIS A 1 203 ? 18.240 -30.573 -23.810 1.00 49.84 203 HIS A N 1
ATOM 1582 C CA . HIS A 1 203 ? 18.413 -29.182 -23.369 1.00 49.84 203 HIS A CA 1
ATOM 1583 C C . HIS A 1 203 ? 17.187 -28.657 -22.594 1.00 49.84 203 HIS A C 1
ATOM 1585 O O . HIS A 1 203 ? 16.135 -28.435 -23.190 1.00 49.84 203 HIS A O 1
ATOM 1591 N N . PRO A 1 204 ? 17.292 -28.411 -21.271 1.00 50.09 204 PRO A N 1
ATOM 1592 C CA . PRO A 1 204 ? 16.153 -28.029 -20.426 1.00 50.09 204 PRO A CA 1
ATOM 1593 C C . PRO A 1 204 ? 15.697 -26.564 -20.577 1.00 50.09 204 PRO A C 1
ATOM 1595 O O . PRO A 1 204 ? 14.825 -26.118 -19.838 1.00 50.09 204 PRO A O 1
ATOM 1598 N N . ILE A 1 205 ? 16.265 -25.790 -21.511 1.00 51.25 205 ILE A N 1
ATOM 1599 C CA . ILE A 1 205 ? 15.955 -24.363 -21.685 1.00 51.25 205 ILE A CA 1
ATOM 1600 C C . ILE A 1 205 ? 15.709 -24.074 -23.170 1.00 51.25 205 ILE A C 1
ATOM 1602 O O . ILE A 1 205 ? 16.623 -23.711 -23.909 1.00 51.25 205 ILE A O 1
ATOM 1606 N N . ALA A 1 206 ? 14.458 -24.216 -23.611 1.00 50.75 206 ALA A N 1
ATOM 1607 C CA . ALA A 1 206 ? 14.007 -23.738 -24.915 1.00 50.75 206 ALA A CA 1
ATOM 1608 C C . ALA A 1 206 ? 13.122 -22.491 -24.724 1.00 50.75 206 ALA A C 1
ATOM 1610 O O . ALA A 1 206 ? 12.145 -22.549 -23.973 1.00 50.75 206 ALA A O 1
ATOM 1611 N N . PRO A 1 207 ? 13.426 -21.347 -25.370 1.00 56.16 207 PRO A N 1
ATOM 1612 C CA . PRO A 1 207 ? 12.537 -20.191 -25.325 1.00 56.16 207 PRO A CA 1
ATOM 1613 C C . PRO A 1 207 ? 11.190 -20.536 -25.974 1.00 56.16 207 PRO A C 1
ATOM 1615 O O . PRO A 1 207 ? 11.147 -21.255 -26.977 1.00 56.16 207 PRO A O 1
ATOM 1618 N N . ARG A 1 208 ? 10.089 -20.000 -25.428 1.00 63.12 208 ARG A N 1
ATOM 1619 C CA . ARG A 1 208 ? 8.732 -20.222 -25.958 1.00 63.12 208 ARG A CA 1
ATOM 1620 C C . ARG A 1 208 ? 8.646 -19.823 -27.443 1.00 63.12 208 ARG A C 1
ATOM 1622 O O . ARG A 1 208 ? 9.407 -18.980 -27.930 1.00 63.12 208 ARG A O 1
ATOM 1629 N N . ARG A 1 209 ? 7.746 -20.482 -28.180 1.00 54.31 209 ARG A N 1
ATOM 1630 C CA . ARG A 1 209 ? 7.557 -20.294 -29.633 1.00 54.31 209 ARG A CA 1
ATOM 1631 C C . ARG A 1 209 ? 6.620 -19.138 -29.998 1.00 54.31 209 ARG A C 1
ATOM 1633 O O . ARG A 1 209 ? 6.801 -18.563 -31.062 1.00 54.31 209 ARG A O 1
ATOM 1640 N N . SER A 1 210 ? 5.652 -18.807 -29.139 1.00 54.47 210 SER A N 1
ATOM 1641 C CA . SER A 1 210 ? 4.671 -17.735 -29.364 1.00 54.47 210 SER A CA 1
ATOM 1642 C C . SER A 1 210 ? 4.771 -16.681 -28.260 1.00 54.47 210 SER A C 1
ATOM 1644 O O . SER A 1 210 ? 4.949 -17.026 -27.092 1.00 54.47 210 SER A O 1
ATOM 1646 N N . PHE A 1 211 ? 4.661 -15.414 -28.664 1.00 60.06 211 PHE A N 1
ATOM 1647 C CA . PHE A 1 211 ? 4.526 -14.229 -27.806 1.00 60.06 211 PHE A CA 1
ATOM 1648 C C . PHE A 1 211 ? 3.115 -13.624 -27.919 1.00 60.06 211 PHE A C 1
ATOM 1650 O O . PHE A 1 211 ? 2.912 -12.456 -27.590 1.00 60.06 211 PHE A O 1
ATOM 1657 N N . GLU A 1 212 ? 2.147 -14.379 -28.447 1.00 61.06 212 GLU A N 1
ATOM 1658 C CA . GLU A 1 212 ? 0.767 -13.913 -28.589 1.00 61.06 212 GLU A CA 1
ATOM 1659 C C . GLU A 1 212 ? 0.166 -13.566 -27.226 1.00 61.06 212 GLU A C 1
ATOM 1661 O O . GLU A 1 212 ? 0.346 -14.292 -26.248 1.00 61.06 212 GLU A O 1
ATOM 1666 N N . ARG A 1 213 ? -0.548 -12.438 -27.169 1.00 58.12 213 ARG A N 1
ATOM 1667 C CA . ARG A 1 213 ? -1.172 -11.931 -25.946 1.00 58.12 213 ARG A CA 1
ATOM 1668 C C . ARG A 1 213 ? -2.184 -12.953 -25.421 1.00 58.12 213 ARG A C 1
ATOM 1670 O O . ARG A 1 213 ? -3.203 -13.187 -26.063 1.00 58.12 213 ARG A O 1
ATOM 1677 N N . TRP A 1 214 ? -1.920 -13.515 -24.248 1.00 64.44 214 TRP A N 1
ATOM 1678 C CA . TRP A 1 214 ? -2.870 -14.320 -23.481 1.00 64.44 214 TRP A CA 1
ATOM 1679 C C . TRP A 1 214 ? -3.350 -13.493 -22.290 1.00 64.44 214 TRP A C 1
ATOM 1681 O O . TRP A 1 214 ? -2.550 -12.772 -21.703 1.00 64.44 214 TRP A O 1
ATOM 1691 N N . VAL A 1 215 ? -4.639 -13.538 -21.967 1.00 70.88 215 VAL A N 1
ATOM 1692 C CA . VAL A 1 215 ? -5.218 -12.744 -20.877 1.00 70.88 215 VAL A CA 1
ATOM 1693 C C . VAL A 1 215 ? -5.789 -13.689 -19.833 1.00 70.88 215 VAL A C 1
ATOM 1695 O O . VAL A 1 215 ? -6.663 -14.492 -20.146 1.00 70.88 215 VAL A O 1
ATOM 1698 N N . GLU A 1 216 ? -5.286 -13.584 -18.610 1.00 77.38 216 GLU A N 1
ATOM 1699 C CA . GLU A 1 216 ? -5.809 -14.273 -17.433 1.00 77.38 216 GLU A CA 1
ATOM 1700 C C . GLU A 1 216 ? -6.841 -13.393 -16.739 1.00 77.38 216 GLU A C 1
ATOM 1702 O O . GLU A 1 216 ? -6.560 -12.219 -16.498 1.00 77.38 216 GLU A O 1
ATOM 1707 N N . GLN A 1 217 ? -7.997 -13.947 -16.377 1.00 79.88 217 GLN A N 1
ATOM 1708 C CA . GLN A 1 217 ? -8.925 -13.281 -15.465 1.00 79.88 217 GLN A CA 1
ATOM 1709 C C . GLN A 1 217 ? -8.638 -13.734 -14.035 1.00 79.88 217 GLN A C 1
ATOM 1711 O O . GLN A 1 217 ? -8.818 -14.902 -13.693 1.00 79.88 217 GLN A O 1
ATOM 1716 N N . ARG A 1 218 ? -8.182 -12.802 -13.199 1.00 84.56 218 ARG A N 1
ATOM 1717 C CA . ARG A 1 218 ? -7.875 -13.041 -11.789 1.00 84.56 218 ARG A CA 1
ATOM 1718 C C . ARG A 1 218 ? -9.104 -12.669 -10.951 1.00 84.56 218 ARG A C 1
ATOM 1720 O O . ARG A 1 218 ? -9.460 -11.493 -10.883 1.00 84.56 218 ARG A O 1
ATOM 1727 N N . LEU A 1 219 ? -9.743 -13.670 -10.344 1.00 89.38 219 LEU A N 1
ATOM 1728 C CA . LEU A 1 219 ? -10.890 -13.522 -9.433 1.00 89.38 219 LEU A CA 1
ATOM 1729 C C . LEU A 1 219 ? -10.450 -13.627 -7.969 1.00 89.38 219 LEU A C 1
ATOM 1731 O O . LEU A 1 219 ? -9.445 -14.275 -7.666 1.00 89.38 219 LEU A O 1
ATOM 1735 N N . GLY A 1 220 ? -11.218 -13.025 -7.067 1.00 91.44 220 GLY A N 1
ATOM 1736 C CA . GLY A 1 220 ? -10.976 -13.012 -5.626 1.00 91.44 220 GLY A CA 1
ATOM 1737 C C . GLY A 1 220 ? -9.876 -12.045 -5.191 1.00 91.44 220 GLY A C 1
ATOM 1738 O O . GLY A 1 220 ? -9.329 -12.215 -4.102 1.00 91.44 220 GLY A O 1
ATOM 1739 N N . TYR A 1 221 ? -9.524 -11.068 -6.032 1.00 94.56 221 TYR A N 1
ATOM 1740 C CA . TYR A 1 221 ? -8.480 -10.083 -5.756 1.00 94.56 221 TYR A CA 1
ATOM 1741 C C . TYR A 1 221 ? -9.015 -8.659 -5.785 1.00 94.56 221 TYR A C 1
ATOM 1743 O O . TYR A 1 221 ? -9.872 -8.323 -6.597 1.00 94.56 221 TYR A O 1
ATOM 1751 N N . SER A 1 222 ? -8.466 -7.796 -4.939 1.00 95.88 222 SER A N 1
ATOM 1752 C CA . SER A 1 222 ? -8.616 -6.353 -5.077 1.00 95.88 222 SER A CA 1
ATOM 1753 C C . SER A 1 222 ? -7.598 -5.769 -6.051 1.00 95.88 222 SER A C 1
ATOM 1755 O O . SER A 1 222 ? -6.599 -6.397 -6.410 1.00 95.88 222 SER A O 1
ATOM 1757 N N . ARG A 1 223 ? -7.769 -4.484 -6.379 1.00 94.75 223 ARG A N 1
ATOM 1758 C CA . ARG A 1 223 ? -6.693 -3.658 -6.956 1.00 94.75 223 ARG A CA 1
ATOM 1759 C C . ARG A 1 223 ? -5.409 -3.731 -6.113 1.00 94.75 223 ARG A C 1
ATOM 1761 O O . ARG A 1 223 ? -5.523 -3.714 -4.880 1.00 94.75 223 ARG A O 1
ATOM 1768 N N . PRO A 1 224 ? -4.210 -3.687 -6.730 1.00 93.81 224 PRO A N 1
ATOM 1769 C CA . PRO A 1 224 ? -2.946 -3.660 -5.998 1.00 93.81 224 PRO A CA 1
ATOM 1770 C C . PRO A 1 224 ? -2.794 -2.387 -5.175 1.00 93.81 224 PRO A C 1
ATOM 1772 O O . PRO A 1 224 ? -3.156 -1.289 -5.622 1.00 93.81 224 PRO A O 1
ATOM 1775 N N . TRP A 1 225 ? -2.261 -2.507 -3.962 1.00 95.12 225 TRP A N 1
ATOM 1776 C CA . TRP A 1 225 ? -2.003 -1.349 -3.108 1.00 95.12 225 TRP A CA 1
ATOM 1777 C C . TRP A 1 225 ? -0.896 -0.457 -3.704 1.00 95.12 225 TRP A C 1
ATOM 1779 O O . TRP A 1 225 ? 0.067 -0.973 -4.275 1.00 95.12 225 TRP A O 1
ATOM 1789 N N . PRO A 1 226 ? -0.998 0.882 -3.587 1.00 93.50 226 PRO A N 1
ATOM 1790 C CA . PRO A 1 226 ? 0.042 1.792 -4.052 1.00 93.50 226 PRO A CA 1
ATOM 1791 C C . PRO A 1 226 ? 1.425 1.452 -3.480 1.00 93.50 226 PRO A C 1
ATOM 1793 O O . PRO A 1 226 ? 1.565 1.094 -2.314 1.00 93.50 226 PRO A O 1
ATOM 1796 N N . ALA A 1 227 ? 2.487 1.642 -4.266 1.00 90.62 227 ALA A N 1
ATOM 1797 C CA . ALA A 1 227 ? 3.851 1.314 -3.832 1.00 90.62 227 ALA A CA 1
ATOM 1798 C C . ALA A 1 227 ? 4.313 2.093 -2.579 1.00 90.62 227 ALA A C 1
ATOM 1800 O O . ALA A 1 227 ? 5.211 1.6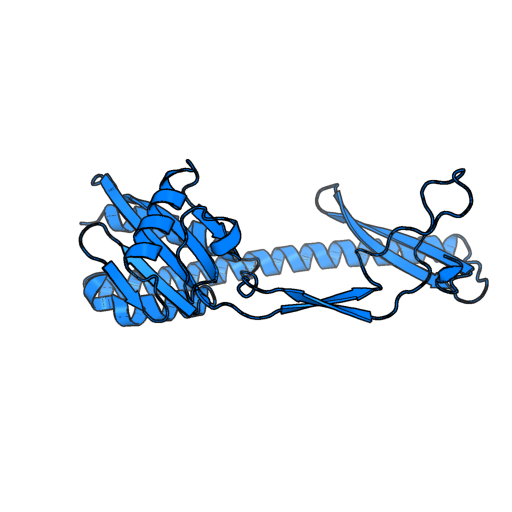57 -1.862 1.00 90.62 227 ALA A O 1
ATOM 1801 N N . ASN A 1 228 ? 3.701 3.249 -2.302 1.00 92.12 228 ASN A N 1
ATOM 1802 C CA . ASN A 1 228 ? 3.994 4.088 -1.140 1.00 92.12 228 ASN A CA 1
ATOM 1803 C C . ASN A 1 228 ? 3.148 3.751 0.102 1.00 92.12 228 ASN A C 1
ATOM 1805 O O . ASN A 1 228 ? 3.356 4.361 1.149 1.00 92.12 228 ASN A O 1
ATOM 1809 N N . THR A 1 229 ? 2.239 2.777 0.020 1.00 94.31 229 THR A N 1
ATOM 1810 C CA . THR A 1 229 ? 1.339 2.375 1.109 1.00 94.31 229 THR A CA 1
ATOM 1811 C C . THR A 1 229 ? 2.079 2.053 2.403 1.00 94.31 229 THR A C 1
ATOM 1813 O O . THR A 1 229 ? 1.696 2.533 3.467 1.00 94.31 229 THR A O 1
ATOM 1816 N N . HIS A 1 230 ? 3.178 1.301 2.321 1.00 91.38 230 HIS A N 1
ATOM 1817 C CA . HIS A 1 230 ? 3.962 0.943 3.503 1.00 91.38 230 HIS A CA 1
ATOM 1818 C C . HIS A 1 230 ? 4.543 2.179 4.210 1.00 91.38 230 HIS A C 1
ATOM 1820 O O . HIS A 1 230 ? 4.547 2.257 5.433 1.00 91.38 230 HIS A O 1
ATOM 1826 N N . LEU A 1 231 ? 5.005 3.179 3.450 1.00 91.75 231 LEU A N 1
ATOM 1827 C CA . LEU A 1 231 ? 5.537 4.418 4.023 1.00 91.75 231 LEU A CA 1
ATOM 1828 C C . LEU A 1 231 ? 4.438 5.234 4.717 1.00 91.75 231 LEU A C 1
ATOM 1830 O O . LEU A 1 231 ? 4.654 5.735 5.819 1.00 91.75 231 LEU A O 1
ATOM 1834 N N . LYS A 1 232 ? 3.254 5.326 4.101 1.00 94.50 232 LYS A N 1
ATOM 1835 C CA . LYS A 1 232 ? 2.089 6.001 4.695 1.00 94.50 232 LYS A CA 1
ATOM 1836 C C . LYS A 1 232 ? 1.642 5.323 5.987 1.00 94.50 232 LYS A C 1
ATOM 1838 O O . LYS A 1 232 ? 1.391 6.005 6.974 1.00 94.50 232 LYS A O 1
ATOM 1843 N N . LEU A 1 233 ? 1.612 3.990 6.001 1.00 92.69 233 LEU A N 1
ATOM 1844 C CA . LEU A 1 233 ? 1.316 3.202 7.195 1.00 92.69 233 LEU A CA 1
ATOM 1845 C C . LEU A 1 233 ? 2.286 3.486 8.339 1.00 92.69 233 LEU A C 1
ATOM 1847 O O . LEU A 1 233 ? 1.854 3.687 9.469 1.00 92.69 233 LEU A O 1
ATOM 1851 N N . LEU A 1 234 ? 3.590 3.540 8.056 1.00 90.75 234 LEU A N 1
ATOM 1852 C CA . LEU A 1 234 ? 4.585 3.865 9.077 1.00 90.75 234 LEU A CA 1
ATOM 1853 C C . LEU A 1 234 ? 4.336 5.250 9.692 1.00 90.75 234 LEU A C 1
ATOM 1855 O O . LEU A 1 234 ? 4.335 5.365 10.915 1.00 90.75 234 LEU A O 1
ATOM 1859 N N . LYS A 1 235 ? 4.075 6.286 8.878 1.00 91.94 235 LYS A N 1
ATOM 1860 C CA . LYS A 1 235 ? 3.755 7.632 9.396 1.00 91.94 235 LYS A CA 1
ATOM 1861 C C . LYS A 1 235 ? 2.459 7.623 10.212 1.00 91.94 235 LYS A C 1
ATOM 1863 O O . LYS A 1 235 ? 2.442 8.203 11.294 1.00 91.94 235 LYS A O 1
ATOM 1868 N N . LEU A 1 236 ? 1.416 6.934 9.738 1.00 91.50 236 LEU A N 1
ATOM 1869 C CA . LEU A 1 236 ? 0.149 6.794 10.462 1.00 91.50 236 LEU A CA 1
ATOM 1870 C C . LEU A 1 236 ? 0.367 6.195 11.850 1.00 91.50 236 LEU A C 1
ATOM 1872 O O . LEU A 1 236 ? -0.127 6.727 12.836 1.00 91.50 236 LEU A O 1
ATOM 1876 N N . ARG A 1 237 ? 1.149 5.116 11.932 1.00 90.50 237 ARG A N 1
ATOM 1877 C CA . ARG A 1 237 ? 1.444 4.437 13.196 1.00 90.50 237 ARG A CA 1
ATOM 1878 C C . ARG A 1 237 ? 2.200 5.319 14.180 1.00 90.50 237 ARG A C 1
ATOM 1880 O O . ARG A 1 237 ? 1.882 5.305 15.363 1.00 90.50 237 ARG A O 1
ATOM 1887 N N . VAL A 1 238 ? 3.178 6.084 13.693 1.00 88.88 238 VAL A N 1
ATOM 1888 C CA . VAL A 1 238 ? 3.922 7.042 14.523 1.00 88.88 238 VAL A CA 1
ATOM 1889 C C . VAL A 1 238 ? 2.974 8.093 15.102 1.00 88.88 238 VAL A C 1
ATOM 1891 O O . VAL A 1 238 ? 3.022 8.350 16.301 1.00 88.88 238 VAL A O 1
ATOM 1894 N N . LEU A 1 239 ? 2.074 8.648 14.287 1.00 86.94 239 LEU A N 1
ATOM 1895 C CA . LEU A 1 239 ? 1.095 9.626 14.767 1.00 86.94 239 LEU A CA 1
ATOM 1896 C C . LEU A 1 239 ? 0.094 9.015 15.748 1.00 86.94 239 LEU A C 1
ATOM 1898 O O . LEU A 1 239 ? -0.112 9.570 16.819 1.00 86.94 239 LEU A O 1
ATOM 1902 N N . ALA A 1 240 ? -0.460 7.844 15.436 1.00 84.19 240 ALA A N 1
ATOM 1903 C CA . ALA A 1 240 ? -1.363 7.119 16.326 1.00 84.19 240 ALA A CA 1
ATOM 1904 C C . ALA A 1 240 ? -0.743 6.852 17.708 1.00 84.19 240 ALA A C 1
ATOM 1906 O O . ALA A 1 240 ? -1.402 7.039 18.725 1.00 84.19 240 ALA A O 1
ATOM 1907 N N . SER A 1 241 ? 0.539 6.473 17.756 1.00 80.88 241 SER A N 1
ATOM 1908 C CA . SER A 1 241 ? 1.243 6.273 19.029 1.00 80.88 241 SER A CA 1
ATOM 1909 C C . SER A 1 241 ? 1.473 7.566 19.819 1.00 80.88 241 SER A C 1
ATOM 1911 O O . SER A 1 241 ? 1.644 7.508 21.031 1.00 80.88 241 SER A O 1
ATOM 1913 N N . ALA A 1 242 ? 1.483 8.724 19.149 1.00 77.62 242 ALA A N 1
ATOM 1914 C CA . ALA A 1 242 ? 1.627 10.022 19.799 1.00 77.62 242 ALA A CA 1
ATOM 1915 C C . ALA A 1 242 ? 0.296 10.532 20.370 1.00 77.62 242 ALA A C 1
ATOM 1917 O O . ALA A 1 242 ? 0.300 11.108 21.449 1.00 77.62 242 ALA A O 1
ATOM 1918 N N . PHE A 1 243 ? -0.833 10.268 19.703 1.00 69.06 243 PHE A N 1
ATOM 1919 C CA . PHE A 1 243 ? -2.161 10.661 20.195 1.00 69.06 243 PHE A CA 1
ATOM 1920 C C . PHE A 1 243 ? -2.516 10.044 21.553 1.00 69.06 243 PHE A C 1
ATOM 1922 O O . PHE A 1 243 ? -3.159 10.696 22.362 1.00 69.06 243 PHE A O 1
ATOM 1929 N N . GLY A 1 244 ? -2.048 8.827 21.843 1.00 58.69 244 GLY A N 1
ATOM 1930 C CA . GLY A 1 244 ? -2.272 8.181 23.142 1.00 58.69 244 GLY A CA 1
ATOM 1931 C C . GLY A 1 244 ? -1.470 8.759 24.318 1.00 58.69 244 GLY A C 1
ATOM 1932 O O . GLY A 1 244 ? -1.488 8.148 25.380 1.00 58.69 244 GLY A O 1
ATOM 1933 N N . ARG A 1 245 ? -0.718 9.857 24.129 1.00 56.19 245 ARG A N 1
ATOM 1934 C CA . ARG A 1 245 ? 0.101 10.510 25.173 1.00 56.19 245 ARG A CA 1
ATOM 1935 C C . ARG A 1 245 ? -0.532 11.751 25.794 1.00 56.19 245 ARG A C 1
ATOM 1937 O O . ARG A 1 245 ? -0.095 12.155 26.868 1.00 56.19 245 ARG A O 1
ATOM 1944 N N . ASP A 1 246 ? -1.475 12.372 25.091 1.00 45.03 246 ASP A N 1
ATOM 1945 C CA . ASP A 1 246 ? -1.958 13.727 25.391 1.00 45.03 246 ASP A CA 1
ATOM 1946 C C . ASP A 1 246 ? -3.383 13.758 25.995 1.00 45.03 246 ASP A C 1
ATOM 1948 O O . ASP A 1 246 ? -3.929 14.844 26.197 1.00 45.03 246 ASP A O 1
ATOM 1952 N N . GLU A 1 247 ? -3.963 12.595 26.326 1.00 42.16 247 GLU A N 1
ATOM 1953 C CA . GLU A 1 247 ? -5.177 12.446 27.161 1.00 42.16 247 GLU A CA 1
ATOM 1954 C C . GLU A 1 247 ? -4.824 11.994 28.587 1.00 42.16 247 GLU A C 1
ATOM 1956 O O . GLU A 1 247 ? -5.417 12.548 29.545 1.00 42.16 247 GLU A O 1
#

Sequence (247 aa):
MANMGVVGAISFPLMTANRLAGLISLHAYRPRRLAPPALRQLADKVKRYELARRDYETRQRMELTDTIERRFDAMSREVIDEGGLEAAWPNIGRWLREEFAADGVMLDDGLGLYSDGLHLEPEALEAVLAWCDSDASSTRISESLSRECPDMPLSEVAGLLASEVTLEDGRRLRLLLCRREEVQEVAWGGNPDKPTENPSGEHPIAPRRSFERWVEQRLGYSRPWPANTHLKLLKLRVLASAFGRDE

Radius of gyration: 24.93 Å; chains: 1; bounding box: 54×56×68 Å

Secondary structure (DSSP, 8-state):
-GGGT--EEEEEEEEETTEEEEEEEEEESS-----HHHHHHHHHHHHHHHHHHHHHHHHHHHHHHHHHHHHHHHHHHHHHHTTSHHHHHHHHHHHHHHHHT-SEEEEE-SS-EEEEES---HHHHHHHHHHHHTSS-SEEEES-HHHHSTTPPS-SEEEEEEEEEE-TTS-EEEEEEEEEB--EEEEEES-TTS----SSTT-S----S---EEEEEE-S-BPPPPTTHHHHHHHHHHHHHHHTT--

pLDDT: mean 86.75, std 13.24, range [42.16, 98.56]

Foldseek 3Di:
DVLVLFPDKDWDFQDDPNDGPDIDMDTDSDDDDDDPVRVVVVNVVVVVVSVVVVVVVVVVVVVVLVVLVVVVVVLLVLQVVLPHCVSSVVVVFVVVCVVFVFQKKWKDQVVDIDIDGDDDDPQQVVLVVVLCVVDPDQWDWFFFCVVRRPSHDDGQFGIWIWGWEQEPVRTIIIMIGTFGKDWDWDWFQDDPPDDDDDPDPPDPDDPDNGRDIDIDTDTRGGDDTDPCNVVSSVVVRVSVRVVSPPD